Protein AF-A0A2D8RB71-F1 (afdb_monomer_lite)

pLDDT: mean 88.64, std 11.52, range [38.38, 98.44]

Sequence (205 aa):
MEVWVSPIKDVIVALAAIIGAGVAVIGLSTWRRQLQGTAQYELARRLLKEVYQFREALQSVRFPFIALKEMELSDDEGPPPANDKDRRHRELAKAYQNRYDRVYDARNALEATLLEVEVLWGAELVEKVRKLYSWDGELYAAIMDHLDTIMSDAPRGGRSLEDIRRTRETINSRGNRKEDKFLSGLQSDIQQIEMELKPHLKRAV

Structure (mmCIF, N/CA/C/O backbone):
data_AF-A0A2D8RB71-F1
#
_entry.id   AF-A0A2D8RB71-F1
#
loop_
_atom_site.group_PDB
_atom_site.id
_atom_site.type_symbol
_atom_site.label_atom_id
_atom_site.label_alt_id
_atom_site.label_comp_id
_atom_site.label_asym_id
_atom_site.label_entity_id
_atom_site.label_seq_id
_atom_site.pdbx_PDB_ins_code
_atom_site.Cartn_x
_atom_site.Cartn_y
_atom_site.Cartn_z
_atom_site.occupancy
_atom_site.B_iso_or_equiv
_atom_site.auth_seq_id
_atom_site.auth_comp_id
_atom_site.auth_asym_id
_atom_site.auth_atom_id
_atom_site.pdbx_PDB_model_num
ATOM 1 N N . MET A 1 1 ? -34.650 -9.495 71.205 1.00 51.28 1 MET A N 1
ATOM 2 C CA . MET A 1 1 ? -33.824 -8.762 70.217 1.00 51.28 1 MET A CA 1
ATOM 3 C C . MET A 1 1 ? -33.668 -9.506 68.885 1.00 51.28 1 MET A C 1
ATOM 5 O O . MET A 1 1 ? -33.345 -8.853 67.907 1.00 51.28 1 MET A O 1
ATOM 9 N N . GLU A 1 2 ? -33.967 -10.810 68.790 1.00 58.03 2 GLU A N 1
ATOM 10 C CA . GLU A 1 2 ? -33.813 -11.591 67.542 1.00 58.03 2 GLU A CA 1
ATOM 11 C C . GLU A 1 2 ? -34.836 -11.279 66.431 1.00 58.03 2 GLU A C 1
ATOM 13 O O . GLU A 1 2 ? -34.520 -11.413 65.253 1.00 58.03 2 GLU A O 1
ATOM 18 N N . VAL A 1 3 ? -36.038 -10.802 66.776 1.00 60.81 3 VAL A N 1
ATOM 19 C CA . VAL A 1 3 ? -37.163 -10.661 65.8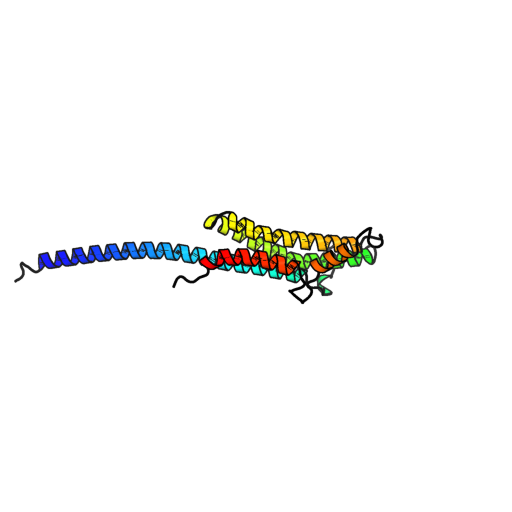23 1.00 60.81 3 VAL A CA 1
ATOM 20 C C . VAL A 1 3 ? -36.908 -9.613 64.723 1.00 60.81 3 VAL A C 1
ATOM 22 O O . VAL A 1 3 ? -37.472 -9.702 63.637 1.00 60.81 3 VAL A O 1
ATOM 25 N N . TRP A 1 4 ? -36.015 -8.648 64.961 1.00 60.38 4 TRP A N 1
ATOM 26 C CA . TRP A 1 4 ? -35.718 -7.564 64.012 1.00 60.38 4 TRP A CA 1
ATOM 27 C C . TRP A 1 4 ? -34.515 -7.837 63.099 1.00 60.38 4 TRP A C 1
ATOM 29 O O . TRP A 1 4 ? -34.311 -7.110 62.132 1.00 60.38 4 TRP A O 1
ATOM 39 N N . VAL A 1 5 ? -33.720 -8.879 63.364 1.00 69.31 5 VAL A N 1
ATOM 40 C CA . VAL A 1 5 ? -32.485 -9.156 62.606 1.00 69.31 5 VAL A CA 1
ATOM 41 C C . VAL A 1 5 ? -32.789 -9.787 61.240 1.00 69.31 5 VAL A C 1
ATOM 43 O O . VAL A 1 5 ? -32.097 -9.507 60.262 1.00 69.31 5 VAL A O 1
ATOM 46 N N . SER A 1 6 ? -33.850 -10.597 61.147 1.00 76.25 6 SER A N 1
ATOM 47 C CA . SER A 1 6 ? -34.204 -11.321 59.915 1.00 76.25 6 SER A CA 1
ATOM 48 C C . SER A 1 6 ? -34.646 -10.403 58.763 1.00 76.25 6 SER A C 1
ATOM 50 O O . SER A 1 6 ? -34.050 -10.502 57.693 1.00 76.25 6 SER A O 1
ATOM 52 N N . PRO A 1 7 ? -35.596 -9.458 58.941 1.00 82.00 7 PRO A N 1
ATOM 53 C CA . PRO A 1 7 ? -36.064 -8.616 57.834 1.00 82.00 7 PRO A CA 1
ATOM 54 C C . PRO A 1 7 ? -34.971 -7.687 57.293 1.00 82.00 7 PRO A C 1
ATOM 56 O O . PRO A 1 7 ? -34.893 -7.428 56.095 1.00 82.00 7 PRO A O 1
ATOM 59 N N . ILE A 1 8 ? -34.092 -7.202 58.176 1.00 86.62 8 ILE A N 1
ATOM 60 C CA . ILE A 1 8 ? -32.970 -6.331 57.805 1.00 86.62 8 ILE A CA 1
ATOM 61 C C . ILE A 1 8 ? -31.971 -7.092 56.926 1.00 86.62 8 ILE A C 1
ATOM 63 O O . ILE A 1 8 ? -31.493 -6.551 55.928 1.00 86.62 8 ILE A O 1
ATOM 67 N N . LYS A 1 9 ? -31.681 -8.356 57.257 1.00 86.81 9 LYS A N 1
ATOM 68 C CA . LYS A 1 9 ? -30.806 -9.212 56.449 1.00 86.81 9 LYS A CA 1
ATOM 69 C C . LYS A 1 9 ? -31.363 -9.402 55.037 1.00 86.81 9 LYS A C 1
ATOM 71 O O . LYS A 1 9 ? -30.606 -9.272 54.079 1.00 86.81 9 LYS A O 1
ATOM 76 N N . ASP A 1 10 ? -32.663 -9.642 54.903 1.00 88.94 10 ASP A N 1
ATOM 77 C CA . ASP A 1 10 ? -33.298 -9.859 53.599 1.00 88.94 10 ASP A CA 1
ATOM 78 C C . ASP A 1 10 ? -33.275 -8.593 52.730 1.00 88.94 10 ASP A C 1
ATOM 80 O O . ASP A 1 10 ? -32.981 -8.668 51.537 1.00 88.94 10 ASP A O 1
ATOM 84 N N . VAL A 1 11 ? -33.475 -7.413 53.331 1.00 92.06 11 VAL A N 1
ATOM 85 C CA . VAL A 1 11 ? -33.330 -6.122 52.635 1.00 92.06 11 VAL A CA 1
ATOM 86 C C . VAL A 1 11 ? -31.892 -5.907 52.156 1.00 92.06 11 VAL A C 1
ATOM 88 O O . VAL A 1 11 ? -31.682 -5.497 51.014 1.00 92.06 11 VAL A O 1
ATOM 91 N N . ILE A 1 12 ? -30.891 -6.213 52.988 1.00 93.12 12 ILE A N 1
ATOM 92 C CA . ILE A 1 12 ? -29.475 -6.096 52.606 1.00 93.12 12 ILE A CA 1
ATOM 93 C C . ILE A 1 12 ? -29.136 -7.063 51.465 1.00 93.12 12 ILE A C 1
ATOM 95 O O . ILE A 1 12 ? -28.466 -6.666 50.513 1.00 93.12 12 ILE A O 1
ATOM 99 N N . VAL A 1 13 ? -29.615 -8.309 51.522 1.00 94.56 13 VAL A N 1
ATOM 100 C CA . VAL A 1 13 ? -29.406 -9.302 50.456 1.00 94.56 13 VAL A CA 1
ATOM 101 C C . VAL A 1 13 ? -30.078 -8.857 49.155 1.00 94.56 13 VAL A C 1
ATOM 103 O O . VAL A 1 13 ? -29.457 -8.940 48.095 1.00 94.56 13 VAL A O 1
ATOM 106 N N . ALA A 1 14 ? -31.302 -8.328 49.220 1.00 93.50 14 ALA A N 1
ATOM 107 C CA . ALA A 1 14 ? -32.000 -7.795 48.053 1.00 93.50 14 ALA A CA 1
ATOM 108 C C . ALA A 1 14 ? -31.250 -6.603 47.431 1.00 93.50 14 ALA A C 1
ATOM 110 O O . ALA A 1 14 ? -31.053 -6.564 46.217 1.00 93.50 14 ALA A O 1
ATOM 111 N N . LEU A 1 15 ? -30.759 -5.667 48.251 1.00 94.81 15 LEU A N 1
ATOM 112 C CA . LEU A 1 15 ? -29.937 -4.545 47.787 1.00 94.81 15 LEU A CA 1
ATOM 113 C C . LEU A 1 15 ? -28.622 -5.021 47.160 1.00 94.81 15 LEU A C 1
ATOM 115 O O . LEU A 1 15 ? -28.250 -4.545 46.088 1.00 94.81 15 LEU A O 1
ATOM 119 N N . ALA A 1 16 ? -27.944 -5.989 47.779 1.00 94.94 16 ALA A N 1
ATOM 120 C CA . ALA A 1 16 ? -26.723 -6.576 47.236 1.00 94.94 16 ALA A CA 1
ATOM 121 C C . ALA A 1 16 ? -26.971 -7.253 45.877 1.00 94.94 16 ALA A C 1
ATOM 123 O O . ALA A 1 16 ? -26.170 -7.086 44.958 1.00 94.94 16 ALA A O 1
ATOM 124 N N . ALA A 1 17 ? -28.097 -7.955 45.716 1.00 94.81 17 ALA A N 1
ATOM 125 C CA . ALA A 1 17 ? -28.485 -8.568 44.449 1.00 94.81 17 ALA A CA 1
ATOM 126 C C . ALA A 1 17 ? -28.761 -7.521 43.355 1.00 94.81 17 ALA A C 1
ATOM 128 O O . ALA A 1 17 ? -28.299 -7.683 42.226 1.00 94.81 17 ALA A O 1
ATOM 129 N N . ILE A 1 18 ? -29.447 -6.420 43.689 1.00 96.12 18 ILE A N 1
ATOM 130 C CA . ILE A 1 18 ? -29.712 -5.313 42.753 1.00 96.12 18 ILE A CA 1
ATOM 131 C C . ILE A 1 18 ? -28.404 -4.645 42.316 1.00 96.12 18 ILE A C 1
ATOM 133 O O . ILE A 1 18 ? -28.191 -4.429 41.121 1.00 96.12 18 ILE A O 1
ATOM 137 N N . ILE A 1 19 ? -27.504 -4.354 43.261 1.00 95.25 19 ILE A N 1
ATOM 138 C CA . ILE A 1 19 ? -26.187 -3.773 42.963 1.00 95.25 19 ILE A CA 1
ATOM 139 C C . ILE A 1 19 ? -25.376 -4.731 42.084 1.00 95.25 19 ILE A C 1
ATOM 141 O O . ILE A 1 19 ? -24.823 -4.308 41.070 1.00 95.25 19 ILE A O 1
ATOM 145 N N . GLY A 1 20 ? -25.348 -6.021 42.427 1.00 95.31 20 GLY A N 1
ATOM 146 C CA . GLY A 1 20 ? -24.660 -7.048 41.646 1.00 95.31 20 GLY A CA 1
ATOM 147 C C . GLY A 1 20 ? -25.179 -7.139 40.209 1.00 95.31 20 GLY A C 1
ATOM 148 O O . GLY A 1 20 ? -24.384 -7.148 39.270 1.00 95.31 20 GLY A O 1
ATOM 149 N N . ALA A 1 21 ? -26.501 -7.121 40.021 1.00 94.88 21 ALA A N 1
ATOM 150 C CA . ALA A 1 21 ? -27.120 -7.102 38.698 1.00 94.88 21 ALA A CA 1
ATOM 151 C C . ALA A 1 21 ? -26.755 -5.830 37.910 1.00 94.88 21 ALA A C 1
ATOM 153 O O . ALA A 1 21 ? -26.402 -5.916 36.733 1.00 94.88 21 ALA A O 1
ATOM 154 N N . GLY A 1 22 ? -26.769 -4.661 38.560 1.00 94.31 22 GLY A N 1
ATOM 155 C CA . GLY A 1 22 ? -26.363 -3.395 37.946 1.00 94.31 22 GLY A CA 1
ATOM 156 C C . GLY A 1 22 ? -24.907 -3.412 37.470 1.00 94.31 22 GLY A C 1
ATOM 157 O O . GLY A 1 22 ? -24.627 -3.086 36.314 1.00 94.31 22 GLY A O 1
ATOM 158 N N . VAL A 1 23 ? -23.984 -3.867 38.324 1.00 95.06 23 VAL A N 1
ATOM 159 C CA . VAL A 1 23 ? -22.560 -4.016 37.979 1.00 95.06 23 VAL A CA 1
ATOM 160 C C . VAL A 1 23 ? -22.370 -5.011 36.835 1.00 95.06 23 VAL A C 1
ATOM 162 O O . VAL A 1 23 ? -21.583 -4.741 35.931 1.00 95.06 23 VAL A O 1
ATOM 165 N N . ALA A 1 24 ? -23.111 -6.122 36.816 1.00 94.19 24 ALA A N 1
ATOM 166 C CA . ALA A 1 24 ? -23.028 -7.109 35.740 1.00 94.19 24 ALA A CA 1
ATOM 167 C C . ALA A 1 24 ? -23.460 -6.535 34.378 1.00 94.19 24 ALA A C 1
ATOM 169 O O . ALA A 1 24 ? -22.778 -6.749 33.375 1.00 94.19 24 ALA A O 1
ATOM 170 N N . VAL A 1 25 ? -24.550 -5.759 34.331 1.00 93.56 25 VAL A N 1
ATOM 171 C CA . VAL A 1 25 ? -25.022 -5.112 33.092 1.00 93.56 25 VAL A CA 1
ATOM 172 C C . VAL A 1 25 ? -24.016 -4.069 32.597 1.00 93.56 25 VAL A C 1
ATOM 174 O O . VAL A 1 25 ? -23.663 -4.056 31.413 1.00 93.56 25 VAL A O 1
ATOM 177 N N . ILE A 1 26 ? -23.506 -3.226 33.500 1.00 93.75 26 ILE A N 1
ATOM 178 C CA . ILE A 1 26 ? -22.477 -2.230 33.168 1.00 93.75 26 ILE A CA 1
ATOM 179 C C . ILE A 1 26 ? -21.206 -2.932 32.680 1.00 93.75 26 ILE A C 1
ATOM 181 O O . ILE A 1 26 ? -20.657 -2.555 31.643 1.00 93.75 26 ILE A O 1
ATOM 185 N N . GLY A 1 27 ? -20.781 -3.997 33.359 1.00 92.44 27 GLY A N 1
ATOM 186 C CA . GLY A 1 27 ? -19.639 -4.816 32.965 1.00 92.44 27 GLY A CA 1
ATOM 187 C C . GLY A 1 27 ? -19.797 -5.398 31.560 1.00 92.44 27 GLY A C 1
ATOM 188 O O . GLY A 1 27 ? -18.901 -5.243 30.733 1.00 92.44 27 GLY A O 1
ATOM 189 N N . LEU A 1 28 ? -20.959 -5.979 31.240 1.00 93.44 28 LEU A N 1
ATOM 190 C CA . LEU A 1 28 ? -21.234 -6.550 29.917 1.00 93.44 28 LEU A CA 1
ATOM 191 C C . LEU A 1 28 ? -21.220 -5.487 28.808 1.00 93.44 28 LEU A C 1
ATOM 193 O O . LEU A 1 28 ? -20.657 -5.715 27.735 1.00 93.44 28 LEU A O 1
ATOM 197 N N . SER A 1 29 ? -21.821 -4.321 29.059 1.00 90.44 29 SER A N 1
ATOM 198 C CA . SER A 1 29 ? -21.809 -3.207 28.102 1.00 90.44 29 SER A CA 1
ATOM 199 C C . SER A 1 29 ? -20.393 -2.676 27.856 1.00 90.44 29 SER A C 1
ATOM 201 O O . SER A 1 29 ? -20.001 -2.455 26.708 1.00 90.44 29 SER A O 1
ATOM 203 N N . THR A 1 30 ? -19.599 -2.553 28.923 1.00 90.81 30 THR A N 1
ATOM 204 C CA . THR A 1 30 ? -18.205 -2.102 28.865 1.00 90.81 30 THR A CA 1
ATOM 205 C C . THR A 1 30 ? -17.362 -3.102 28.089 1.00 90.81 30 THR A C 1
ATOM 207 O O . THR A 1 30 ? -16.610 -2.710 27.201 1.00 90.81 30 THR A O 1
ATOM 210 N N . TRP A 1 31 ? -17.555 -4.398 28.344 1.00 90.25 31 TRP A N 1
ATOM 211 C CA . TRP A 1 31 ? -16.854 -5.465 27.641 1.00 90.25 31 TRP A CA 1
ATOM 212 C C . TRP A 1 31 ? -17.168 -5.484 26.142 1.00 90.25 31 TRP A C 1
ATOM 214 O O . TRP A 1 31 ? -16.249 -5.534 25.327 1.00 90.25 31 TRP A O 1
ATOM 224 N N . ARG A 1 32 ? -18.442 -5.353 25.748 1.00 90.81 32 ARG A N 1
ATOM 225 C CA . ARG A 1 32 ? -18.820 -5.250 24.325 1.00 90.81 32 ARG A CA 1
ATOM 226 C C . ARG A 1 32 ? -18.168 -4.048 23.645 1.00 90.81 32 ARG A C 1
ATOM 228 O O . ARG A 1 32 ? -17.618 -4.186 22.554 1.00 90.81 32 ARG A O 1
ATOM 235 N N . ARG A 1 33 ? -18.192 -2.882 24.298 1.00 89.38 33 ARG A N 1
ATOM 236 C CA . ARG A 1 33 ? -17.559 -1.664 23.778 1.00 89.38 33 ARG A CA 1
ATOM 237 C C . ARG A 1 33 ? -16.042 -1.823 23.658 1.00 89.38 33 ARG A C 1
ATOM 239 O O . ARG A 1 33 ? -15.466 -1.374 22.672 1.00 89.38 33 ARG A O 1
ATOM 246 N N . GLN A 1 34 ? -15.410 -2.483 24.626 1.00 90.31 34 GLN A N 1
ATOM 247 C CA . GLN A 1 34 ? -13.981 -2.777 24.599 1.00 90.31 34 GLN A CA 1
ATOM 248 C C . GLN A 1 34 ? -13.625 -3.708 23.437 1.00 90.31 34 GLN A C 1
ATOM 250 O O . GLN A 1 34 ? -12.714 -3.389 22.682 1.00 90.31 34 GLN A O 1
ATOM 255 N N . LEU A 1 35 ? -14.369 -4.803 23.241 1.00 90.31 35 LEU A N 1
ATOM 256 C CA . LEU A 1 35 ? -14.150 -5.729 22.124 1.00 90.31 35 LEU A CA 1
ATOM 257 C C . LEU A 1 35 ? -14.238 -5.019 20.769 1.00 90.31 35 LEU A C 1
ATOM 259 O O . LEU A 1 35 ? -13.355 -5.179 19.929 1.00 90.31 35 LEU A O 1
ATOM 263 N N . GLN A 1 36 ? -15.268 -4.191 20.577 1.00 90.38 36 GLN A N 1
ATOM 264 C CA . GLN A 1 36 ? -15.430 -3.421 19.346 1.00 90.38 36 GLN A CA 1
ATOM 265 C C . GLN A 1 36 ? -14.291 -2.409 19.152 1.00 90.38 36 GLN A C 1
ATOM 267 O O . GLN A 1 36 ? -13.740 -2.309 18.057 1.00 90.38 36 GLN A O 1
ATOM 272 N N . GLY A 1 37 ? -13.910 -1.686 20.208 1.00 90.44 37 GLY A N 1
ATOM 273 C CA . GLY A 1 37 ? -12.810 -0.723 20.158 1.00 90.44 37 GLY A CA 1
ATOM 274 C C . GLY A 1 37 ? -11.468 -1.379 19.830 1.00 90.44 37 GLY A C 1
ATOM 275 O O . GLY A 1 37 ? -10.722 -0.862 19.004 1.00 90.44 37 GLY A O 1
ATOM 276 N N . THR A 1 38 ? -11.179 -2.542 20.419 1.00 91.56 38 THR A N 1
ATOM 277 C CA . THR A 1 38 ? -9.961 -3.308 20.125 1.00 91.56 38 THR A CA 1
ATOM 278 C C . THR A 1 38 ? -9.941 -3.795 18.678 1.00 91.56 38 THR A C 1
ATOM 280 O O . THR A 1 38 ? -8.929 -3.616 18.006 1.00 91.56 38 THR A O 1
ATOM 283 N N . ALA A 1 39 ? -11.050 -4.344 18.172 1.00 92.75 39 ALA A N 1
ATOM 284 C CA . ALA A 1 39 ? -11.136 -4.796 16.783 1.00 92.75 39 ALA A CA 1
ATOM 285 C C . ALA A 1 39 ? -10.901 -3.644 15.790 1.00 92.75 39 ALA A C 1
ATOM 287 O O . ALA A 1 39 ? -10.110 -3.779 14.857 1.00 92.75 39 ALA A O 1
ATOM 288 N N . GLN A 1 40 ? -11.525 -2.486 16.028 1.00 94.31 40 GLN A N 1
ATOM 289 C CA . GLN A 1 40 ? -11.341 -1.299 15.189 1.00 94.31 40 GLN A CA 1
ATOM 290 C C . GLN A 1 40 ? -9.912 -0.749 15.253 1.00 94.31 40 GLN A C 1
ATOM 292 O O . GLN A 1 40 ? -9.350 -0.392 14.220 1.00 94.31 40 GLN A O 1
ATOM 297 N N . TYR A 1 41 ? -9.313 -0.693 16.445 1.00 94.75 41 TYR A N 1
ATOM 298 C CA . TYR A 1 41 ? -7.939 -0.225 16.621 1.00 94.75 41 TYR A CA 1
ATOM 299 C C . TYR A 1 41 ? -6.934 -1.114 15.878 1.00 94.75 41 TYR A C 1
ATOM 301 O O . TYR A 1 41 ? -6.094 -0.607 15.132 1.00 94.75 41 TYR A O 1
ATOM 309 N N . GLU A 1 42 ? -7.027 -2.437 16.051 1.00 95.56 42 GLU A N 1
ATOM 310 C CA . GLU A 1 42 ? -6.115 -3.382 15.399 1.00 95.56 42 GLU A CA 1
ATOM 311 C C . GLU A 1 42 ? -6.273 -3.361 13.878 1.00 95.56 42 GLU A C 1
ATOM 313 O O . GLU A 1 42 ? -5.269 -3.359 13.159 1.00 95.56 42 GLU A O 1
ATOM 318 N N . LEU A 1 43 ? -7.509 -3.274 13.371 1.00 96.75 43 LEU A N 1
ATOM 319 C CA . LEU A 1 43 ? -7.743 -3.136 11.937 1.00 96.75 43 LEU A CA 1
ATOM 320 C C . LEU A 1 43 ? -7.160 -1.823 11.397 1.00 96.75 43 LEU A C 1
ATOM 322 O O . LEU A 1 43 ? -6.465 -1.842 10.385 1.00 96.75 43 LEU A O 1
ATOM 326 N N . ALA A 1 44 ? -7.356 -0.701 12.096 1.00 97.06 44 ALA A N 1
ATOM 327 C CA . ALA A 1 44 ? -6.864 0.605 11.649 1.00 97.06 44 ALA A CA 1
ATOM 328 C C . ALA A 1 44 ? -5.335 0.640 11.620 1.00 97.06 44 ALA A C 1
ATOM 330 O O . ALA A 1 44 ? -4.725 1.139 10.674 1.00 97.06 44 ALA A O 1
ATOM 331 N N . ARG A 1 45 ? -4.705 0.071 12.652 1.00 97.25 45 ARG A N 1
ATOM 332 C CA . ARG A 1 45 ? -3.250 -0.023 12.764 1.00 97.25 45 ARG A CA 1
ATOM 333 C C . ARG A 1 45 ? -2.661 -0.906 11.667 1.00 97.25 45 ARG A C 1
ATOM 335 O O . ARG A 1 45 ? -1.645 -0.535 11.079 1.00 97.25 45 ARG A O 1
ATOM 342 N N . ARG A 1 46 ? -3.275 -2.063 11.408 1.00 97.75 46 ARG A N 1
ATOM 343 C CA . ARG A 1 46 ? -2.856 -2.997 10.357 1.00 97.75 46 ARG A CA 1
ATOM 344 C C . ARG A 1 46 ? -3.002 -2.377 8.972 1.00 97.75 46 ARG A C 1
ATOM 346 O O . ARG A 1 46 ? -2.010 -2.323 8.253 1.00 97.75 46 ARG A O 1
ATOM 353 N N . LEU A 1 47 ? -4.169 -1.810 8.662 1.00 98.25 47 LEU A N 1
ATOM 354 C CA . LEU A 1 47 ? -4.413 -1.136 7.389 1.00 98.25 47 LEU A CA 1
ATOM 355 C C . LEU A 1 47 ? -3.393 -0.020 7.145 1.00 98.25 47 LEU A C 1
ATOM 357 O O . LEU A 1 47 ? -2.772 0.033 6.088 1.00 98.25 47 LEU A O 1
ATOM 361 N N . LEU A 1 48 ? -3.162 0.849 8.135 1.00 97.62 48 LEU A N 1
ATOM 362 C CA . LEU A 1 48 ? -2.219 1.955 7.973 1.00 97.62 48 LEU A CA 1
ATOM 363 C C . LEU A 1 48 ? -0.779 1.465 7.758 1.00 97.62 48 LEU A C 1
ATOM 365 O O . LEU A 1 48 ? -0.043 2.022 6.942 1.00 97.62 48 LEU A O 1
ATOM 369 N N . LYS A 1 49 ? -0.375 0.403 8.464 1.00 98.00 49 LYS A N 1
ATOM 370 C CA . LYS A 1 49 ? 0.928 -0.237 8.260 1.00 98.00 49 LYS A CA 1
ATOM 371 C C . LYS A 1 49 ? 1.065 -0.760 6.828 1.00 98.00 49 LYS A C 1
ATOM 373 O O . LYS A 1 49 ? 2.101 -0.525 6.212 1.00 98.00 49 LYS A O 1
ATOM 378 N N . GLU A 1 50 ? 0.052 -1.439 6.305 1.00 98.44 50 GLU A N 1
ATOM 379 C CA . GLU A 1 50 ? 0.068 -2.007 4.951 1.00 98.44 50 GLU A CA 1
ATOM 380 C C . GLU A 1 50 ? 0.050 -0.924 3.868 1.00 98.44 50 GLU A C 1
ATOM 382 O O . GLU A 1 50 ? 0.804 -1.016 2.903 1.00 98.44 50 GLU A O 1
ATOM 387 N N . VAL A 1 51 ? -0.693 0.170 4.071 1.00 98.44 51 VAL A N 1
ATOM 388 C CA . VAL A 1 51 ? -0.633 1.363 3.208 1.00 98.44 51 VAL A CA 1
ATOM 389 C C . VAL A 1 51 ? 0.790 1.928 3.145 1.00 98.44 51 VAL A C 1
ATOM 391 O O . VAL A 1 51 ? 1.290 2.262 2.068 1.00 98.44 51 VAL A O 1
ATOM 394 N N . TYR A 1 52 ? 1.484 2.012 4.283 1.00 97.94 52 TYR A N 1
ATOM 395 C CA . TYR A 1 52 ? 2.882 2.441 4.292 1.00 97.94 52 TYR A CA 1
ATOM 396 C C . TYR A 1 52 ? 3.809 1.425 3.630 1.00 97.94 52 TYR A C 1
ATOM 398 O O . TYR A 1 52 ? 4.696 1.832 2.889 1.00 97.94 52 TYR A O 1
ATOM 406 N N . GLN A 1 53 ? 3.606 0.126 3.839 1.00 98.19 53 GLN A N 1
ATOM 407 C CA . GLN A 1 53 ? 4.394 -0.907 3.162 1.00 98.19 53 GLN A CA 1
ATOM 408 C C . GLN A 1 53 ? 4.223 -0.842 1.643 1.00 98.19 53 GLN A C 1
ATOM 410 O O . GLN A 1 53 ? 5.215 -0.926 0.925 1.00 98.19 53 GLN A O 1
ATOM 415 N N . PHE A 1 54 ? 3.004 -0.605 1.158 1.00 98.31 54 PHE A N 1
ATOM 416 C CA . PHE A 1 54 ? 2.729 -0.390 -0.259 1.00 98.31 54 PHE A CA 1
ATOM 417 C C . PHE A 1 54 ? 3.469 0.841 -0.805 1.00 98.31 54 PHE A C 1
ATOM 419 O O . PHE A 1 54 ? 4.135 0.755 -1.837 1.00 98.31 54 PHE A O 1
ATOM 426 N N . ARG A 1 55 ? 3.459 1.967 -0.073 1.00 96.62 55 ARG A N 1
ATOM 427 C CA . ARG A 1 55 ? 4.259 3.158 -0.421 1.00 96.62 55 ARG A CA 1
ATOM 428 C C . ARG A 1 55 ? 5.750 2.838 -0.527 1.00 96.62 55 ARG A C 1
ATOM 430 O O . ARG A 1 55 ? 6.385 3.228 -1.505 1.00 96.62 55 ARG A O 1
ATOM 437 N N . GLU A 1 56 ? 6.316 2.175 0.480 1.00 95.94 56 GLU A N 1
ATOM 438 C CA . GLU A 1 56 ? 7.742 1.825 0.496 1.00 95.94 56 GLU A CA 1
ATOM 439 C C . GLU A 1 56 ? 8.093 0.847 -0.635 1.00 95.94 56 GLU A C 1
ATOM 441 O O . GLU A 1 56 ? 9.140 0.988 -1.265 1.00 95.94 56 GLU A O 1
ATOM 446 N N . ALA A 1 57 ? 7.206 -0.102 -0.950 1.00 96.62 57 ALA A N 1
ATOM 447 C CA . ALA A 1 57 ? 7.389 -1.023 -2.066 1.00 96.62 57 ALA A CA 1
ATOM 448 C C . ALA A 1 57 ? 7.470 -0.265 -3.401 1.00 96.62 57 ALA A C 1
ATOM 450 O O . ALA A 1 57 ? 8.445 -0.442 -4.135 1.00 96.62 57 ALA A O 1
ATOM 451 N N . LEU A 1 58 ? 6.536 0.657 -3.670 1.00 96.19 58 LEU A N 1
ATOM 452 C CA . LEU A 1 58 ? 6.580 1.514 -4.863 1.00 96.19 58 LEU A CA 1
ATOM 453 C C . LEU A 1 58 ? 7.860 2.358 -4.917 1.00 96.19 58 LEU A C 1
ATOM 455 O O . LEU A 1 58 ? 8.497 2.470 -5.963 1.00 96.19 58 LEU A O 1
ATOM 459 N N . GLN A 1 59 ? 8.284 2.934 -3.791 1.00 93.50 59 GLN A N 1
ATOM 460 C CA . GLN A 1 59 ? 9.540 3.686 -3.733 1.00 93.50 59 GLN A CA 1
ATOM 461 C C . GLN A 1 59 ? 10.767 2.813 -4.009 1.00 93.50 59 GLN A C 1
ATOM 463 O O . GLN A 1 59 ? 11.712 3.287 -4.639 1.00 93.50 59 GLN A O 1
ATOM 468 N N . SER A 1 60 ? 10.756 1.555 -3.566 1.00 92.94 60 SER A N 1
ATOM 469 C CA . SER A 1 60 ? 11.867 0.628 -3.788 1.00 92.94 60 SER A CA 1
ATOM 470 C C . SER A 1 60 ? 12.057 0.296 -5.269 1.00 92.94 60 SER A C 1
ATOM 472 O O . SER A 1 60 ? 13.193 0.246 -5.739 1.00 92.94 60 SER A O 1
ATOM 474 N N . VAL A 1 61 ? 10.961 0.178 -6.029 1.00 95.12 61 VAL A N 1
ATOM 475 C CA . VAL A 1 61 ? 11.009 0.034 -7.492 1.00 95.12 61 VAL A CA 1
ATOM 476 C C . VAL A 1 61 ? 11.675 1.254 -8.125 1.00 95.12 61 VAL A C 1
ATOM 478 O O . VAL A 1 61 ? 12.507 1.116 -9.023 1.00 95.12 61 VAL A O 1
ATOM 481 N N . ARG A 1 62 ? 11.362 2.444 -7.597 1.00 93.75 62 ARG A N 1
ATOM 482 C CA . ARG A 1 62 ? 11.820 3.738 -8.112 1.00 93.75 62 ARG A CA 1
ATOM 483 C C . ARG A 1 62 ? 13.263 4.106 -7.757 1.00 93.75 62 ARG A C 1
ATOM 485 O O . ARG A 1 62 ? 13.697 5.240 -7.988 1.00 93.75 62 ARG A O 1
ATOM 492 N N . PHE A 1 63 ? 14.013 3.195 -7.143 1.00 90.88 63 PHE A N 1
ATOM 493 C CA . PHE A 1 63 ? 15.400 3.447 -6.782 1.00 90.88 63 PHE A CA 1
ATOM 494 C C . PHE A 1 63 ? 16.288 3.453 -8.043 1.00 90.88 63 PHE A C 1
ATOM 496 O O . PHE A 1 63 ? 16.338 2.449 -8.751 1.00 90.88 63 PHE A O 1
ATOM 503 N N . PRO A 1 64 ? 17.021 4.541 -8.348 1.00 88.00 64 PRO A N 1
ATOM 504 C CA . PRO A 1 64 ? 17.687 4.701 -9.647 1.00 88.00 64 PRO A CA 1
ATOM 505 C C . PRO A 1 64 ? 18.864 3.746 -9.880 1.00 88.00 64 PRO A C 1
ATOM 507 O O . PRO A 1 64 ? 19.291 3.556 -11.016 1.00 88.00 64 PRO A O 1
ATOM 510 N N . PHE A 1 65 ? 19.428 3.171 -8.818 1.00 89.44 65 PHE A N 1
ATOM 511 C CA . PHE A 1 65 ? 20.541 2.237 -8.928 1.00 89.44 65 PHE A CA 1
ATOM 512 C C . PHE A 1 65 ? 20.017 0.802 -8.971 1.00 89.44 65 PHE A C 1
ATOM 514 O O . PHE A 1 65 ? 19.323 0.378 -8.049 1.00 89.44 65 PHE A O 1
ATOM 521 N N . ILE A 1 66 ? 20.360 0.066 -10.029 1.00 89.81 66 ILE A N 1
ATOM 522 C CA . ILE A 1 66 ? 20.040 -1.356 -10.209 1.00 89.81 66 ILE A CA 1
ATOM 523 C C . ILE A 1 66 ? 21.311 -2.166 -9.977 1.00 89.81 66 ILE A C 1
ATOM 525 O O . ILE A 1 66 ? 22.311 -1.963 -10.668 1.00 89.81 66 ILE A O 1
ATOM 529 N N . ALA A 1 67 ? 21.292 -3.057 -8.985 1.00 90.00 67 ALA A N 1
ATOM 530 C CA . ALA A 1 67 ? 22.426 -3.924 -8.708 1.00 90.00 67 ALA A CA 1
ATOM 531 C C . ALA A 1 67 ? 22.548 -5.019 -9.778 1.00 90.00 67 ALA A C 1
ATOM 533 O O . ALA A 1 67 ? 21.547 -5.511 -10.289 1.00 90.00 67 ALA A O 1
ATOM 534 N N . LEU A 1 68 ? 23.779 -5.454 -10.070 1.00 88.25 68 LEU A N 1
ATOM 535 C CA . LEU A 1 68 ? 24.042 -6.484 -11.085 1.00 88.25 68 LEU A CA 1
ATOM 536 C C . LEU A 1 68 ? 23.259 -7.779 -10.826 1.00 88.25 68 LEU A C 1
ATOM 538 O O . LEU A 1 68 ? 22.682 -8.337 -11.749 1.00 88.25 68 LEU A O 1
ATOM 542 N N . LYS A 1 69 ? 23.152 -8.181 -9.556 1.00 89.44 69 LYS A N 1
ATOM 543 C CA . LYS A 1 69 ? 22.388 -9.360 -9.130 1.00 89.44 69 LYS A CA 1
ATOM 544 C C . LYS A 1 69 ? 20.898 -9.286 -9.485 1.00 89.44 69 LYS A C 1
ATOM 546 O O . LYS A 1 69 ? 20.254 -10.309 -9.663 1.00 89.44 69 LYS A O 1
ATOM 551 N N . GLU A 1 70 ? 20.329 -8.086 -9.572 1.00 88.44 70 GLU A N 1
ATOM 552 C CA . GLU A 1 70 ? 18.920 -7.915 -9.950 1.00 88.44 70 GLU A CA 1
ATOM 553 C C . GLU A 1 70 ? 18.692 -8.169 -11.447 1.00 88.44 70 GLU A C 1
ATOM 555 O O . GLU A 1 70 ? 17.560 -8.428 -11.840 1.00 88.44 70 GLU A O 1
ATOM 560 N N . MET A 1 71 ? 19.756 -8.102 -12.253 1.00 89.25 71 MET A N 1
ATOM 561 C CA . MET A 1 71 ? 19.753 -8.273 -13.708 1.00 89.25 71 MET A CA 1
ATOM 562 C C . MET A 1 71 ? 20.216 -9.668 -14.151 1.00 89.25 71 MET A C 1
ATOM 564 O O . MET A 1 71 ? 20.251 -9.935 -15.349 1.00 89.25 71 MET A O 1
ATOM 568 N N . GLU A 1 72 ? 20.602 -10.545 -13.218 1.00 87.62 72 GLU A N 1
ATOM 569 C CA . GLU A 1 72 ? 21.066 -11.897 -13.537 1.00 87.62 72 GLU A CA 1
ATOM 570 C C . GLU A 1 72 ? 19.946 -12.698 -14.212 1.00 87.62 72 GLU A C 1
ATOM 572 O O . GLU A 1 72 ? 18.905 -12.969 -13.609 1.00 87.62 72 GLU A O 1
ATOM 577 N N . LEU A 1 73 ? 20.186 -13.066 -15.472 1.00 84.25 73 LEU A N 1
ATOM 578 C CA . LEU A 1 73 ? 19.342 -13.984 -16.225 1.00 84.25 73 LEU A CA 1
ATOM 579 C C . LEU A 1 73 ? 19.742 -15.413 -15.860 1.00 84.25 73 LEU A C 1
ATOM 581 O O . LEU A 1 73 ? 20.925 -15.755 -15.917 1.00 84.25 73 LEU A O 1
ATOM 585 N N . SER A 1 74 ? 18.775 -16.243 -15.484 1.00 81.38 74 SER A N 1
ATOM 586 C CA . SER A 1 74 ? 19.021 -17.676 -15.287 1.00 81.38 74 SER A CA 1
ATOM 587 C C . SER A 1 74 ? 18.920 -18.430 -16.611 1.00 81.38 74 SER A C 1
ATOM 589 O O . SER A 1 74 ? 18.137 -18.048 -17.480 1.00 81.38 74 SER A O 1
ATOM 591 N N . ASP A 1 75 ? 19.650 -19.541 -16.741 1.00 74.62 75 ASP A N 1
ATOM 592 C CA . ASP A 1 75 ? 19.629 -20.399 -17.941 1.00 74.62 75 ASP A CA 1
ATOM 593 C C . ASP 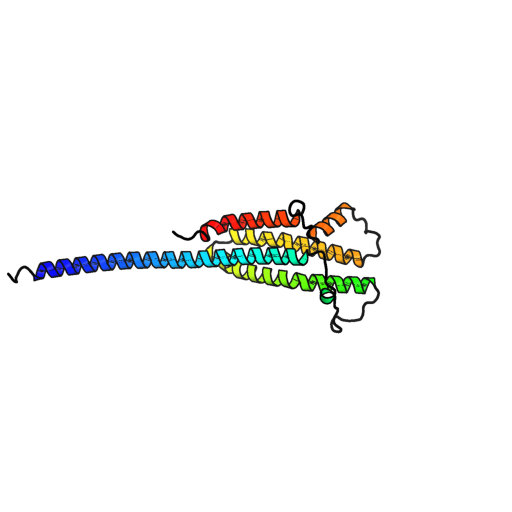A 1 75 ? 18.217 -20.929 -18.280 1.00 74.62 75 ASP A C 1
ATOM 595 O O . ASP A 1 75 ? 17.927 -21.278 -19.424 1.00 74.62 75 ASP A O 1
ATOM 599 N N . ASP A 1 76 ? 17.313 -20.922 -17.297 1.00 79.06 76 ASP A N 1
ATOM 600 C CA . ASP A 1 76 ? 15.920 -21.352 -17.422 1.00 79.06 76 ASP A CA 1
ATOM 601 C C . ASP A 1 76 ? 14.998 -20.290 -18.067 1.00 79.06 76 ASP A C 1
ATOM 603 O O . ASP A 1 76 ? 13.844 -20.581 -18.385 1.00 79.06 76 ASP A O 1
ATOM 607 N N . GLU A 1 77 ? 15.472 -19.055 -18.287 1.00 74.06 77 GLU A N 1
ATOM 608 C CA . GLU A 1 77 ? 14.667 -17.926 -18.803 1.00 74.06 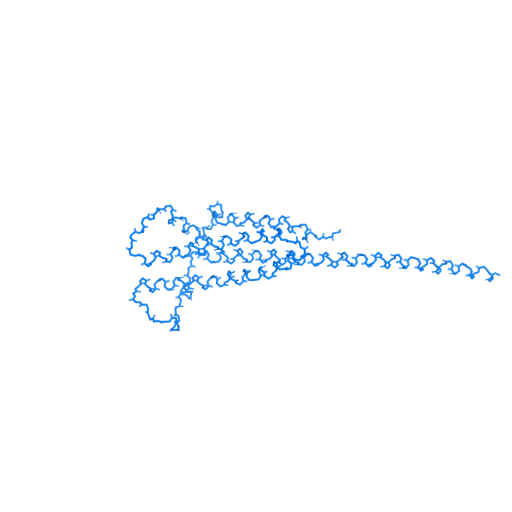77 GLU A CA 1
ATOM 609 C C . GLU A 1 77 ? 14.575 -17.866 -20.336 1.00 74.06 77 GLU A C 1
ATOM 611 O O . GLU A 1 77 ? 14.141 -16.869 -20.922 1.00 74.06 77 GLU A O 1
ATOM 616 N N . GLY A 1 78 ? 14.930 -18.967 -20.998 1.00 79.38 78 GLY A N 1
ATOM 617 C CA . GLY A 1 78 ? 14.733 -19.173 -22.426 1.00 79.38 78 GLY A CA 1
ATOM 618 C C . GLY A 1 78 ? 16.016 -19.037 -23.251 1.00 79.38 78 GLY A C 1
ATOM 619 O O . GLY A 1 78 ? 17.121 -19.179 -22.733 1.00 79.38 78 GLY A O 1
ATOM 620 N N . PRO A 1 79 ? 15.896 -18.827 -24.575 1.00 83.19 79 PRO A N 1
ATOM 621 C CA . PRO A 1 79 ? 17.054 -18.809 -25.459 1.00 83.19 79 PRO A CA 1
ATOM 622 C C . PRO A 1 79 ? 17.975 -17.625 -25.141 1.00 83.19 79 PRO A C 1
ATOM 624 O O . PRO A 1 79 ? 17.485 -16.576 -24.705 1.00 83.19 79 PRO A O 1
ATOM 627 N N . PRO A 1 80 ? 19.285 -17.739 -25.423 1.00 84.81 80 PRO A N 1
ATOM 628 C CA . PRO A 1 80 ? 20.227 -16.652 -25.198 1.00 84.81 80 PRO A CA 1
ATOM 629 C C . PRO A 1 80 ? 19.808 -15.380 -25.957 1.00 84.81 80 PRO A C 1
ATOM 631 O O . PRO A 1 80 ? 19.137 -15.471 -26.994 1.00 84.81 80 PRO A O 1
ATOM 634 N N . PRO A 1 81 ? 20.194 -14.188 -25.467 1.00 87.81 81 PRO A N 1
ATOM 635 C CA . PRO A 1 81 ? 19.841 -12.937 -26.119 1.00 87.81 81 PRO A CA 1
ATOM 636 C C . PRO A 1 81 ? 20.346 -12.878 -27.563 1.00 87.81 81 PRO A C 1
ATOM 638 O O . PRO A 1 81 ? 21.495 -13.221 -27.842 1.00 87.81 81 PRO A O 1
ATOM 641 N N . ALA A 1 82 ? 19.506 -12.397 -28.478 1.00 88.00 82 ALA A N 1
ATOM 642 C CA . ALA A 1 82 ? 19.835 -12.339 -29.902 1.00 88.00 82 ALA A CA 1
ATOM 643 C C . ALA A 1 82 ? 20.888 -11.264 -30.230 1.00 88.00 82 ALA A C 1
ATOM 645 O O . ALA A 1 82 ? 21.625 -11.384 -31.207 1.00 88.00 82 ALA A O 1
ATOM 646 N N . ASN A 1 83 ? 20.938 -10.190 -29.438 1.00 90.19 83 ASN A N 1
ATOM 647 C CA . ASN A 1 83 ? 21.896 -9.092 -29.561 1.00 90.19 83 ASN A CA 1
ATOM 648 C C . ASN A 1 83 ? 22.023 -8.323 -28.229 1.00 90.19 83 ASN A C 1
ATOM 650 O O . ASN A 1 83 ? 21.301 -8.593 -27.268 1.00 90.19 83 ASN A O 1
ATOM 654 N N . ASP A 1 84 ? 22.917 -7.332 -28.174 1.00 89.12 84 ASP A N 1
ATOM 655 C CA . ASP A 1 84 ? 23.149 -6.529 -26.964 1.00 89.12 84 ASP A CA 1
ATOM 656 C C . ASP A 1 84 ? 21.913 -5.736 -26.495 1.00 89.12 84 ASP A C 1
ATOM 658 O O . ASP A 1 84 ? 21.752 -5.521 -25.292 1.00 89.12 84 ASP A O 1
ATOM 662 N N . LYS A 1 85 ? 21.032 -5.300 -27.411 1.00 89.06 85 LYS A N 1
ATOM 663 C CA . LYS A 1 85 ? 19.791 -4.592 -27.045 1.00 89.06 85 LYS A CA 1
ATOM 664 C C . LYS A 1 85 ? 18.796 -5.536 -26.383 1.00 89.06 85 LYS A C 1
ATOM 666 O O . LYS A 1 85 ? 18.240 -5.183 -25.348 1.00 89.06 85 LYS A O 1
ATOM 671 N N . ASP A 1 86 ? 18.614 -6.725 -26.952 1.00 89.94 86 ASP A N 1
ATOM 672 C CA . ASP A 1 86 ? 17.780 -7.789 -26.386 1.00 89.94 86 ASP A CA 1
ATOM 673 C C . ASP A 1 86 ? 18.306 -8.203 -25.006 1.00 89.94 86 ASP A C 1
ATOM 675 O O . ASP A 1 86 ? 17.539 -8.245 -24.047 1.00 89.94 86 ASP A O 1
ATOM 679 N N . ARG A 1 87 ? 19.630 -8.377 -24.859 1.00 90.50 87 ARG A N 1
ATOM 680 C CA . ARG A 1 87 ? 20.246 -8.671 -23.556 1.00 90.50 87 ARG A CA 1
ATOM 681 C C . ARG A 1 87 ? 19.890 -7.599 -22.528 1.00 90.50 87 ARG A C 1
ATOM 683 O O . ARG A 1 87 ? 19.324 -7.915 -21.488 1.00 90.50 87 ARG A O 1
ATOM 690 N N . ARG A 1 88 ? 20.152 -6.330 -22.852 1.00 90.25 88 ARG A N 1
ATOM 691 C CA . ARG A 1 88 ? 19.893 -5.199 -21.952 1.00 90.25 88 ARG A CA 1
ATOM 692 C C . ARG A 1 88 ? 18.412 -5.051 -21.600 1.00 90.25 88 ARG A C 1
ATOM 694 O O . ARG A 1 88 ? 18.086 -4.704 -20.468 1.00 90.25 88 ARG A O 1
ATOM 701 N N . HIS A 1 89 ? 17.526 -5.267 -22.569 1.00 92.56 89 HIS A N 1
ATOM 702 C CA . HIS A 1 89 ? 16.087 -5.238 -22.344 1.00 92.56 89 HIS A CA 1
ATOM 703 C C . HIS A 1 89 ? 15.674 -6.315 -21.336 1.00 92.56 89 HIS A C 1
ATOM 705 O O . HIS A 1 89 ? 15.019 -5.994 -20.348 1.00 92.56 89 HIS A O 1
ATOM 711 N N . ARG A 1 90 ? 16.104 -7.568 -21.541 1.00 92.19 90 ARG A N 1
ATOM 712 C CA . ARG A 1 90 ? 15.773 -8.686 -20.645 1.00 92.19 90 ARG A CA 1
ATOM 713 C C . ARG A 1 90 ? 16.346 -8.502 -19.243 1.00 92.19 90 ARG A C 1
ATOM 715 O O . ARG A 1 90 ? 15.615 -8.672 -18.276 1.00 92.19 90 ARG A O 1
ATOM 722 N N . GLU A 1 91 ? 17.607 -8.093 -19.136 1.00 92.69 91 GLU A N 1
ATOM 723 C CA . GLU A 1 91 ? 18.273 -7.781 -17.862 1.00 92.69 91 GLU A CA 1
ATOM 724 C C . GLU A 1 91 ? 17.493 -6.727 -17.056 1.00 92.69 91 GLU A C 1
ATOM 726 O O . GLU A 1 91 ? 17.220 -6.905 -15.868 1.00 92.69 91 GLU A O 1
ATOM 731 N N . LEU A 1 92 ? 17.077 -5.633 -17.705 1.00 93.00 92 LEU A N 1
ATOM 732 C CA . LEU A 1 92 ? 16.309 -4.576 -17.045 1.0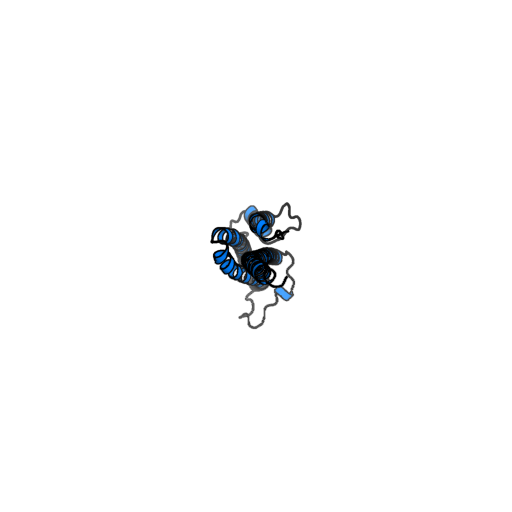0 93.00 92 LEU A CA 1
ATOM 733 C C . LEU A 1 92 ? 14.873 -4.996 -16.734 1.00 93.00 92 LEU A C 1
ATOM 735 O O . LEU A 1 92 ? 14.374 -4.668 -15.659 1.00 93.00 92 LEU A O 1
ATOM 739 N N . ALA A 1 93 ? 14.217 -5.732 -17.631 1.00 93.81 93 ALA A N 1
ATOM 740 C CA . ALA A 1 93 ? 12.890 -6.282 -17.382 1.00 93.81 93 ALA A CA 1
ATOM 741 C C . ALA A 1 93 ? 12.907 -7.210 -16.159 1.00 93.81 93 ALA A C 1
ATOM 743 O O . ALA A 1 93 ? 12.055 -7.076 -15.281 1.00 93.81 93 ALA A O 1
ATOM 744 N N . LYS A 1 94 ? 13.926 -8.071 -16.043 1.00 93.69 94 LYS A N 1
ATOM 745 C CA . LYS A 1 94 ? 14.138 -8.941 -14.882 1.00 93.69 94 LYS A CA 1
ATOM 746 C C . LYS A 1 94 ? 14.340 -8.141 -13.598 1.00 93.69 94 LYS A C 1
ATOM 748 O O . LYS A 1 94 ? 13.692 -8.428 -12.592 1.00 93.69 94 LYS A O 1
ATOM 753 N N . ALA A 1 95 ? 15.170 -7.100 -13.637 1.00 94.44 95 ALA A N 1
ATOM 754 C CA . ALA A 1 95 ? 15.384 -6.235 -12.482 1.00 94.44 95 ALA A CA 1
ATOM 755 C C . ALA A 1 95 ? 14.095 -5.544 -12.021 1.00 94.44 95 ALA A C 1
ATOM 757 O O . ALA A 1 95 ? 13.790 -5.545 -10.827 1.00 94.44 95 ALA A O 1
ATOM 758 N N . TYR A 1 96 ? 13.310 -4.988 -12.948 1.00 95.25 96 TYR A N 1
ATOM 759 C CA . TYR A 1 96 ? 12.027 -4.382 -12.598 1.00 95.25 96 TYR A CA 1
ATOM 760 C C . TYR A 1 96 ? 11.023 -5.412 -12.090 1.00 95.25 96 TYR A C 1
ATOM 762 O O . TYR A 1 96 ? 10.359 -5.120 -11.100 1.00 95.25 96 TYR A O 1
ATOM 770 N N . GLN A 1 97 ? 10.961 -6.607 -12.683 1.00 94.25 97 GLN A N 1
ATOM 771 C CA . GLN A 1 97 ? 10.109 -7.696 -12.203 1.00 94.25 97 GLN A CA 1
ATOM 772 C C . GLN A 1 97 ? 10.436 -8.056 -10.748 1.00 94.25 97 GLN A C 1
ATOM 774 O O . GLN A 1 97 ? 9.560 -7.981 -9.892 1.00 94.25 97 GLN A O 1
ATOM 779 N N . ASN A 1 98 ? 11.711 -8.318 -10.445 1.00 93.00 98 ASN A N 1
ATOM 780 C CA . ASN A 1 98 ? 12.172 -8.655 -9.093 1.00 93.00 98 ASN A CA 1
ATOM 781 C C . ASN A 1 98 ? 11.810 -7.572 -8.058 1.00 93.00 98 ASN A C 1
ATOM 783 O O . ASN A 1 98 ? 11.544 -7.858 -6.889 1.00 93.00 98 ASN A O 1
ATOM 787 N N . ARG A 1 99 ? 11.822 -6.297 -8.464 1.00 94.50 99 ARG A N 1
ATOM 788 C CA . ARG A 1 99 ? 11.402 -5.181 -7.604 1.00 94.50 99 ARG A CA 1
ATOM 789 C C . ARG A 1 99 ? 9.888 -5.121 -7.444 1.00 94.50 99 ARG A C 1
ATOM 791 O O . ARG A 1 99 ? 9.412 -4.830 -6.346 1.00 94.50 99 ARG A O 1
ATOM 798 N N . TYR A 1 100 ? 9.151 -5.379 -8.520 1.00 96.31 100 TYR A N 1
ATOM 799 C CA . TYR A 1 100 ? 7.692 -5.338 -8.545 1.00 96.31 100 TYR A CA 1
ATOM 800 C C . TYR A 1 100 ? 7.048 -6.473 -7.755 1.00 96.31 100 TYR A C 1
ATOM 802 O O . TYR A 1 100 ? 5.964 -6.274 -7.213 1.00 96.31 100 TYR A O 1
ATOM 810 N N . ASP A 1 101 ? 7.728 -7.607 -7.588 1.00 95.19 101 ASP A N 1
ATOM 811 C CA . ASP A 1 101 ? 7.255 -8.706 -6.737 1.00 95.19 101 ASP A CA 1
ATOM 812 C C . ASP A 1 101 ? 6.897 -8.212 -5.323 1.00 95.19 101 ASP A C 1
ATOM 814 O O . ASP A 1 101 ? 5.838 -8.532 -4.787 1.00 95.19 101 ASP A O 1
ATOM 818 N N . ARG A 1 102 ? 7.699 -7.295 -4.762 1.00 94.88 102 ARG A N 1
ATOM 819 C CA . ARG A 1 102 ? 7.411 -6.671 -3.457 1.00 94.88 102 ARG A CA 1
ATOM 820 C C . ARG A 1 102 ? 6.166 -5.785 -3.471 1.00 94.88 102 ARG A C 1
ATOM 822 O O . ARG A 1 102 ? 5.501 -5.649 -2.445 1.00 94.88 102 ARG A O 1
ATOM 829 N N . VAL A 1 103 ? 5.874 -5.143 -4.602 1.00 97.56 103 VAL A N 1
ATOM 830 C CA . VAL A 1 103 ? 4.659 -4.335 -4.784 1.00 97.56 103 VAL A CA 1
ATOM 831 C C . VAL A 1 103 ? 3.444 -5.250 -4.846 1.00 97.56 103 VAL A C 1
ATOM 833 O O . VAL A 1 103 ? 2.454 -4.962 -4.176 1.00 97.56 103 VAL A O 1
ATOM 836 N N . TYR A 1 104 ? 3.533 -6.367 -5.573 1.00 97.00 104 TYR A N 1
ATOM 837 C CA . TYR A 1 104 ? 2.470 -7.370 -5.619 1.00 97.00 104 TYR A CA 1
ATOM 838 C C . TYR A 1 104 ? 2.180 -7.947 -4.234 1.00 97.00 104 TYR A C 1
ATOM 840 O O . TYR A 1 104 ? 1.021 -7.969 -3.825 1.00 97.00 104 TYR A O 1
ATOM 848 N N . ASP A 1 105 ? 3.209 -8.311 -3.469 1.00 97.25 105 ASP A N 1
ATOM 849 C CA . ASP A 1 105 ? 3.043 -8.807 -2.099 1.00 97.25 105 ASP A CA 1
ATOM 850 C C . ASP A 1 105 ? 2.364 -7.772 -1.189 1.00 97.25 105 ASP A C 1
ATOM 852 O O . ASP A 1 105 ? 1.390 -8.082 -0.498 1.00 97.25 105 ASP A O 1
ATOM 856 N N . ALA A 1 106 ? 2.840 -6.521 -1.212 1.00 97.94 106 ALA A N 1
ATOM 857 C CA . ALA A 1 106 ? 2.264 -5.445 -0.408 1.00 97.94 106 ALA A CA 1
ATOM 858 C C . ALA A 1 106 ? 0.814 -5.134 -0.812 1.00 97.94 106 ALA A C 1
ATOM 860 O O . ALA A 1 106 ? -0.031 -4.886 0.049 1.00 97.94 106 ALA A O 1
ATOM 861 N N . ARG A 1 107 ? 0.511 -5.175 -2.113 1.00 97.69 107 ARG A N 1
ATOM 862 C CA . ARG A 1 107 ? -0.839 -4.971 -2.640 1.00 97.69 107 ARG A CA 1
ATOM 863 C C . ARG A 1 107 ? -1.778 -6.103 -2.238 1.00 97.69 107 ARG A C 1
ATOM 865 O O . ARG A 1 107 ? -2.882 -5.818 -1.793 1.00 97.69 107 ARG A O 1
ATOM 872 N N . ASN A 1 108 ? -1.342 -7.356 -2.345 1.00 97.44 108 ASN A N 1
ATOM 873 C CA . ASN A 1 108 ? -2.138 -8.522 -1.964 1.00 97.44 108 ASN A CA 1
ATOM 874 C C . ASN A 1 108 ? -2.470 -8.516 -0.468 1.00 97.44 108 ASN A C 1
ATOM 876 O O . ASN A 1 108 ? -3.607 -8.795 -0.091 1.00 97.44 108 ASN A O 1
ATOM 880 N N . ALA A 1 109 ? -1.501 -8.155 0.381 1.00 97.44 109 ALA A N 1
ATOM 881 C CA . ALA A 1 109 ? -1.739 -7.979 1.812 1.00 97.44 109 ALA A CA 1
ATOM 882 C C . ALA A 1 109 ? -2.786 -6.885 2.075 1.00 97.44 109 ALA A C 1
ATOM 884 O O . ALA A 1 109 ? -3.737 -7.107 2.823 1.00 97.44 109 ALA A O 1
ATOM 885 N N . LEU A 1 110 ? -2.652 -5.743 1.393 1.00 97.94 110 LEU A N 1
ATOM 886 C CA . LEU A 1 110 ? -3.582 -4.628 1.521 1.00 97.94 110 LEU A CA 1
ATOM 887 C C . LEU A 1 110 ? -5.003 -5.008 1.071 1.00 97.94 110 LEU A C 1
ATOM 889 O O . LEU A 1 110 ? -5.953 -4.732 1.795 1.00 97.94 110 LEU A O 1
ATOM 893 N N . GLU A 1 111 ? -5.160 -5.686 -0.071 1.00 97.81 111 GLU A N 1
ATOM 894 C CA . GLU A 1 111 ? -6.460 -6.182 -0.560 1.00 97.81 111 GLU A CA 1
ATOM 895 C C . GLU A 1 111 ? -7.118 -7.148 0.434 1.00 97.81 111 GLU A C 1
ATOM 897 O O . GLU A 1 111 ? -8.319 -7.056 0.683 1.00 97.81 111 GLU A O 1
ATOM 902 N N . ALA A 1 112 ? -6.341 -8.038 1.059 1.00 97.94 112 ALA A N 1
ATOM 903 C CA . ALA A 1 112 ? -6.867 -8.942 2.078 1.00 97.94 112 ALA A CA 1
ATOM 904 C C . ALA A 1 112 ? -7.433 -8.170 3.282 1.00 97.94 112 ALA A C 1
ATOM 906 O O . ALA A 1 112 ? -8.541 -8.457 3.737 1.00 97.94 112 ALA A O 1
ATOM 907 N N . THR A 1 113 ? -6.720 -7.147 3.761 1.00 98.31 113 THR A N 1
ATOM 908 C CA . THR A 1 113 ? -7.207 -6.278 4.843 1.00 98.31 113 THR A CA 1
ATOM 909 C C . THR A 1 113 ? -8.414 -5.443 4.416 1.00 98.31 113 THR A C 1
ATOM 911 O O . THR A 1 113 ? -9.299 -5.191 5.238 1.00 98.31 113 THR A O 1
ATOM 914 N N . LEU A 1 114 ? -8.508 -5.043 3.143 1.00 98.12 114 LEU A N 1
ATOM 915 C CA . LEU A 1 114 ? -9.654 -4.286 2.636 1.00 98.12 114 LEU A CA 1
ATOM 916 C C . LEU A 1 114 ? -10.976 -5.056 2.725 1.00 98.12 114 LEU A C 1
ATOM 918 O O . LEU A 1 114 ? -12.011 -4.427 2.932 1.00 98.12 114 LEU A O 1
ATOM 922 N N . LEU A 1 115 ? -10.952 -6.391 2.670 1.00 98.00 115 LEU A N 1
ATOM 923 C CA . LEU A 1 115 ? -12.148 -7.210 2.898 1.00 98.00 115 LEU A CA 1
ATOM 924 C C . LEU A 1 115 ? -12.703 -7.022 4.320 1.00 98.00 115 LEU A C 1
ATOM 926 O O . LEU A 1 115 ? -13.910 -6.894 4.510 1.00 98.00 115 LEU A O 1
ATOM 930 N N . GLU A 1 116 ? -11.834 -6.960 5.333 1.00 97.19 116 GLU A N 1
ATOM 931 C CA . GLU A 1 116 ? -12.249 -6.704 6.721 1.00 97.19 116 GLU A CA 1
ATOM 932 C C . GLU A 1 116 ? -12.717 -5.254 6.919 1.00 97.19 116 GLU A C 1
ATOM 934 O O . GLU A 1 116 ? -13.672 -4.990 7.655 1.00 97.19 116 GLU A O 1
ATOM 939 N N . VAL A 1 117 ? -12.058 -4.310 6.243 1.00 97.75 117 VAL A N 1
ATOM 940 C CA . VAL A 1 117 ? -12.429 -2.887 6.233 1.00 97.75 117 VAL A CA 1
ATOM 941 C C . VAL A 1 117 ? -13.824 -2.691 5.665 1.00 97.75 117 VAL A C 1
ATOM 943 O O . VAL A 1 117 ? -14.624 -1.979 6.270 1.00 97.75 117 VAL A O 1
ATOM 946 N N . GLU A 1 118 ? -14.141 -3.346 4.551 1.00 97.25 118 GLU A N 1
ATOM 947 C CA . GLU A 1 118 ? -15.459 -3.260 3.926 1.00 97.25 118 GLU A CA 1
ATOM 948 C C . GLU A 1 118 ? -16.560 -3.741 4.877 1.00 97.25 118 GLU A C 1
ATOM 950 O O . GLU A 1 118 ? -17.605 -3.101 4.996 1.00 97.25 118 GLU A O 1
ATOM 955 N N . VAL A 1 119 ? -16.295 -4.817 5.624 1.00 95.94 119 VAL A N 1
ATOM 956 C CA . VAL A 1 119 ? -17.235 -5.372 6.606 1.00 95.94 119 VAL A CA 1
ATOM 957 C C . VAL A 1 119 ? -17.457 -4.429 7.793 1.00 95.94 119 VAL A C 1
ATOM 959 O O . VAL A 1 119 ? -18.594 -4.287 8.246 1.00 95.94 119 VAL A O 1
ATOM 962 N N . LEU A 1 120 ? -16.405 -3.796 8.330 1.00 94.00 120 LEU A N 1
ATOM 963 C CA . LEU A 1 120 ? -16.520 -2.971 9.543 1.00 94.00 120 LEU A CA 1
ATOM 964 C C . LEU A 1 120 ? -16.870 -1.501 9.286 1.00 94.00 120 LEU A C 1
ATOM 966 O O . LEU A 1 120 ? -17.531 -0.886 10.126 1.00 94.00 120 LEU A O 1
ATOM 970 N N . TRP A 1 121 ? -16.405 -0.928 8.178 1.00 94.75 121 TRP A N 1
ATOM 971 C CA . TRP A 1 121 ? -16.473 0.511 7.899 1.00 94.75 121 TRP A CA 1
ATOM 972 C C . TRP A 1 121 ? -17.120 0.850 6.552 1.00 94.75 121 TRP A C 1
ATOM 974 O O . TRP A 1 121 ? -17.399 2.020 6.294 1.00 94.75 121 TRP A O 1
ATOM 984 N N . GLY A 1 122 ? -17.422 -0.152 5.723 1.00 94.50 122 GLY A N 1
ATOM 985 C CA . GLY A 1 122 ? -18.074 0.027 4.429 1.00 94.50 122 GLY A CA 1
ATOM 986 C C . GLY A 1 122 ? -17.115 0.392 3.292 1.00 94.50 122 GLY A C 1
ATOM 987 O O . GLY A 1 122 ? -15.902 0.511 3.462 1.00 94.50 122 GLY A O 1
ATOM 988 N N . ALA A 1 123 ? -17.686 0.575 2.101 1.00 95.81 123 ALA A N 1
ATOM 989 C CA . ALA A 1 123 ? -16.927 0.712 0.858 1.00 95.81 123 ALA A CA 1
ATOM 990 C C . ALA A 1 123 ? -16.208 2.064 0.687 1.00 95.81 123 ALA A C 1
ATOM 992 O O . ALA A 1 123 ? -15.284 2.159 -0.113 1.00 95.81 123 ALA A O 1
ATOM 993 N N . GLU A 1 124 ? -16.589 3.121 1.414 1.00 95.88 124 GLU A N 1
ATOM 994 C CA . GLU A 1 124 ? -16.005 4.454 1.194 1.00 95.88 124 GLU A CA 1
ATOM 995 C C . GLU A 1 124 ? -14.487 4.466 1.429 1.00 95.88 124 GLU A C 1
ATOM 997 O O . GLU A 1 124 ? -13.728 4.946 0.582 1.00 95.88 124 GLU A O 1
ATOM 1002 N N . LEU A 1 125 ? -14.036 3.903 2.553 1.00 95.50 125 LEU A N 1
ATOM 1003 C CA . LEU A 1 125 ? -12.611 3.825 2.866 1.00 95.50 125 LEU A CA 1
ATOM 1004 C C . LEU A 1 125 ? -11.881 2.868 1.913 1.00 95.50 125 LEU A C 1
ATOM 1006 O O . LEU A 1 125 ? -10.759 3.158 1.500 1.00 95.50 125 LEU A O 1
ATOM 1010 N N . VAL A 1 126 ? -12.530 1.768 1.514 1.00 97.69 126 VAL A N 1
ATOM 1011 C CA . VAL A 1 126 ? -11.990 0.822 0.522 1.00 97.69 126 VAL A CA 1
ATOM 1012 C C . VAL A 1 126 ? -11.656 1.545 -0.777 1.00 97.69 126 VAL A C 1
ATOM 1014 O O . VAL A 1 126 ? -10.535 1.440 -1.272 1.00 97.69 126 VAL A O 1
ATOM 1017 N N . GLU A 1 127 ? -12.581 2.348 -1.296 1.00 97.00 127 GLU A N 1
ATOM 1018 C CA . GLU A 1 127 ? -12.374 3.090 -2.539 1.00 97.00 127 GLU A CA 1
ATOM 1019 C C . GLU A 1 127 ? -11.259 4.139 -2.417 1.00 97.00 127 GLU A C 1
ATOM 1021 O O . GLU A 1 127 ? -10.498 4.350 -3.363 1.00 97.00 127 GLU A O 1
ATOM 1026 N N . LYS A 1 128 ? -11.084 4.764 -1.245 1.00 96.25 128 LYS A N 1
ATOM 1027 C CA . LYS A 1 128 ? -9.957 5.685 -1.007 1.00 96.25 128 LYS A CA 1
ATOM 1028 C C . LYS A 1 128 ? -8.613 4.967 -1.011 1.00 96.25 128 LYS A C 1
ATOM 1030 O O . LYS A 1 128 ? -7.662 5.490 -1.584 1.00 96.25 128 LYS A O 1
ATOM 1035 N N . VAL A 1 129 ? -8.537 3.767 -0.440 1.00 97.56 129 VAL A N 1
ATOM 1036 C CA . VAL A 1 129 ? -7.317 2.949 -0.498 1.00 97.56 129 VAL A CA 1
ATOM 1037 C C . VAL A 1 129 ? -7.065 2.439 -1.918 1.00 97.56 129 VAL A C 1
ATOM 1039 O O . VAL A 1 129 ? -5.936 2.518 -2.395 1.00 97.56 129 VAL A O 1
ATOM 1042 N N . ARG A 1 130 ? -8.097 1.998 -2.646 1.00 96.94 130 ARG A N 1
ATOM 1043 C CA . ARG A 1 130 ? -7.961 1.523 -4.036 1.00 96.94 130 ARG A CA 1
ATOM 1044 C C . ARG A 1 130 ? -7.465 2.597 -4.997 1.00 96.94 130 ARG A C 1
ATOM 1046 O O . ARG A 1 130 ? -6.755 2.274 -5.948 1.00 96.94 130 ARG A O 1
ATOM 1053 N N . LYS A 1 131 ? -7.747 3.878 -4.734 1.00 96.31 131 LYS A N 1
ATOM 1054 C CA . LYS A 1 131 ? -7.146 4.987 -5.498 1.00 96.31 131 LYS A CA 1
ATOM 1055 C C . LYS A 1 131 ? -5.620 4.955 -5.476 1.00 96.31 131 LYS A C 1
ATOM 1057 O O . LYS A 1 131 ? -5.013 5.364 -6.465 1.00 96.31 131 LYS A O 1
ATOM 1062 N N . LEU A 1 132 ? -4.993 4.406 -4.430 1.00 97.06 132 LEU A N 1
ATOM 1063 C CA . LEU A 1 132 ? -3.539 4.253 -4.379 1.00 97.06 132 LEU A CA 1
ATOM 1064 C C . LEU A 1 132 ? -2.996 3.365 -5.513 1.00 97.06 132 LEU A C 1
ATOM 1066 O O . LEU A 1 132 ? -1.862 3.559 -5.943 1.00 97.06 132 LEU A O 1
ATOM 1070 N N . TYR A 1 133 ? -3.799 2.439 -6.049 1.00 96.88 133 TYR A N 1
ATOM 1071 C CA . TYR A 1 133 ? -3.398 1.562 -7.156 1.00 96.88 133 TYR A CA 1
ATOM 1072 C C . TYR A 1 133 ? -3.276 2.289 -8.495 1.00 96.88 133 TYR A C 1
ATOM 1074 O O . TYR A 1 133 ? -2.645 1.773 -9.414 1.00 96.88 133 TYR A O 1
ATOM 1082 N N . SER A 1 134 ? -3.820 3.502 -8.614 1.00 96.31 134 SER A N 1
ATOM 1083 C CA . SER A 1 134 ? -3.563 4.338 -9.789 1.00 96.31 134 SER A CA 1
ATOM 1084 C C . SER A 1 134 ? -2.084 4.732 -9.895 1.00 96.31 134 SER A C 1
ATOM 1086 O O . SER A 1 134 ? -1.543 4.746 -10.997 1.00 96.31 134 SER A O 1
ATOM 1088 N N . TRP A 1 135 ? -1.402 4.943 -8.761 1.00 96.19 135 TRP A N 1
ATOM 1089 C CA . TRP A 1 135 ? 0.038 5.221 -8.711 1.00 96.19 135 TRP A CA 1
ATOM 1090 C C . TRP A 1 135 ? 0.880 3.999 -9.090 1.00 96.19 135 TRP A C 1
ATOM 1092 O O . TRP A 1 135 ? 1.891 4.138 -9.772 1.00 96.19 135 TRP A O 1
ATOM 1102 N N . ASP A 1 136 ? 0.448 2.802 -8.687 1.00 96.88 136 ASP A N 1
ATOM 1103 C CA . ASP A 1 136 ? 1.020 1.535 -9.161 1.00 96.88 136 ASP A CA 1
ATOM 1104 C C . ASP A 1 136 ? 0.878 1.411 -10.687 1.00 96.88 136 ASP A C 1
ATOM 1106 O O . ASP A 1 136 ? 1.869 1.236 -11.392 1.00 96.88 136 ASP A O 1
ATOM 1110 N N . GLY A 1 137 ? -0.327 1.635 -11.219 1.00 96.38 137 GLY A N 1
ATOM 1111 C CA . GLY A 1 137 ? -0.566 1.630 -12.663 1.00 96.38 137 GLY A CA 1
ATOM 1112 C C . GLY A 1 137 ? 0.282 2.651 -13.433 1.00 96.38 137 GLY A C 1
ATOM 1113 O O . GLY A 1 137 ? 0.838 2.315 -14.478 1.00 96.38 137 GLY A O 1
ATOM 1114 N N . GLU A 1 138 ? 0.425 3.879 -12.920 1.00 95.62 138 GLU A N 1
ATOM 1115 C CA . GLU A 1 138 ? 1.268 4.912 -13.541 1.00 95.62 138 GLU A CA 1
ATOM 1116 C C . GLU A 1 138 ? 2.751 4.512 -13.542 1.00 95.62 138 GLU A C 1
ATOM 1118 O O . GLU A 1 138 ? 3.436 4.691 -14.553 1.00 95.62 138 GLU A O 1
ATOM 1123 N N . LEU A 1 139 ? 3.249 3.943 -12.440 1.00 96.44 139 LEU A N 1
ATOM 1124 C CA . LEU A 1 139 ? 4.630 3.477 -12.350 1.00 96.44 139 LEU A CA 1
ATOM 1125 C C . LEU A 1 139 ? 4.896 2.311 -13.306 1.00 96.44 139 LEU A C 1
ATOM 1127 O O . LEU A 1 139 ? 5.882 2.344 -14.044 1.00 96.44 139 LEU A O 1
ATOM 1131 N N . TYR A 1 140 ? 4.009 1.316 -13.330 1.00 96.00 140 TYR A N 1
ATOM 1132 C CA . TYR A 1 140 ? 4.117 0.169 -14.227 1.00 96.00 140 TYR A CA 1
ATOM 1133 C C . TYR A 1 140 ? 4.112 0.602 -15.697 1.00 96.00 140 TYR A C 1
ATOM 1135 O O . TYR A 1 140 ? 4.982 0.197 -16.467 1.00 96.00 140 TYR A O 1
ATOM 1143 N N . ALA A 1 141 ? 3.183 1.484 -16.078 1.00 94.44 141 ALA A N 1
ATOM 1144 C CA . ALA A 1 141 ? 3.109 2.018 -17.434 1.00 94.44 141 ALA A CA 1
ATOM 1145 C C . ALA A 1 141 ? 4.387 2.776 -17.822 1.00 94.44 141 ALA A C 1
ATOM 1147 O O . ALA A 1 141 ? 4.888 2.602 -18.931 1.00 94.44 141 ALA A O 1
ATOM 1148 N N . ALA A 1 142 ? 4.951 3.573 -16.907 1.00 93.56 142 ALA A N 1
ATOM 1149 C CA . ALA A 1 142 ? 6.213 4.265 -17.147 1.00 93.56 142 ALA A CA 1
ATOM 1150 C C . ALA A 1 142 ? 7.379 3.280 -17.341 1.00 93.56 142 ALA A C 1
ATOM 1152 O O . ALA A 1 142 ? 8.193 3.469 -18.244 1.00 93.56 142 ALA A O 1
ATOM 1153 N N . ILE A 1 143 ? 7.456 2.214 -16.538 1.00 94.50 143 ILE A N 1
ATOM 1154 C CA . ILE A 1 143 ? 8.483 1.169 -16.682 1.00 94.50 143 ILE A CA 1
ATOM 1155 C C . ILE A 1 143 ? 8.365 0.474 -18.037 1.00 94.50 143 ILE A C 1
ATOM 1157 O O . ILE A 1 143 ? 9.374 0.341 -18.726 1.00 94.50 143 ILE A O 1
ATOM 1161 N N . MET A 1 144 ? 7.157 0.077 -18.441 1.00 92.50 144 MET A N 1
ATOM 1162 C CA . MET A 1 144 ? 6.935 -0.560 -19.742 1.00 92.50 144 MET A CA 1
ATOM 1163 C C . MET A 1 144 ? 7.319 0.372 -20.890 1.00 92.50 144 MET A C 1
ATOM 1165 O O . MET A 1 144 ? 8.102 -0.010 -21.755 1.00 92.50 144 MET A O 1
ATOM 1169 N N . ASP A 1 145 ? 6.902 1.638 -20.820 1.00 90.31 145 ASP A N 1
ATOM 1170 C CA . ASP A 1 145 ? 7.305 2.658 -21.788 1.00 90.31 145 ASP A CA 1
ATOM 1171 C C . ASP A 1 145 ? 8.835 2.822 -21.865 1.00 90.31 145 ASP A C 1
ATOM 1173 O O . ASP A 1 145 ? 9.397 3.013 -22.948 1.00 90.31 145 ASP A O 1
ATOM 1177 N N . HIS A 1 146 ? 9.530 2.729 -20.727 1.00 89.75 146 HIS A N 1
ATOM 1178 C CA . HIS A 1 146 ? 10.987 2.768 -20.672 1.00 89.75 146 HIS A CA 1
ATOM 1179 C C . HIS A 1 146 ? 11.633 1.521 -21.284 1.00 89.75 146 HIS A C 1
ATOM 1181 O O . HIS A 1 146 ? 12.593 1.666 -22.043 1.00 89.75 146 HIS A O 1
ATOM 1187 N N . LEU A 1 147 ? 11.128 0.322 -21.002 1.00 90.56 147 LEU A N 1
ATOM 1188 C CA . LEU A 1 147 ? 11.635 -0.917 -21.595 1.00 90.56 147 LEU A CA 1
ATOM 1189 C C . LEU A 1 147 ? 11.454 -0.913 -23.121 1.00 90.56 147 LEU A C 1
ATOM 1191 O O . LEU A 1 147 ? 12.411 -1.184 -23.850 1.00 90.56 147 LEU A O 1
ATOM 1195 N N . ASP A 1 148 ? 10.307 -0.444 -23.612 1.00 87.81 148 ASP A N 1
ATOM 1196 C CA . ASP A 1 148 ? 10.032 -0.311 -25.046 1.00 87.81 148 ASP A CA 1
ATOM 1197 C C . ASP A 1 148 ? 11.028 0.627 -25.754 1.00 87.81 148 ASP A C 1
ATOM 1199 O O . ASP A 1 148 ? 11.417 0.383 -26.902 1.00 87.81 148 ASP A O 1
ATOM 1203 N N . THR A 1 149 ? 11.523 1.679 -25.078 1.00 85.50 149 THR A N 1
ATOM 1204 C CA . THR A 1 149 ? 12.566 2.553 -25.665 1.00 85.50 149 THR A CA 1
ATOM 1205 C C . THR A 1 149 ? 13.884 1.841 -25.932 1.00 85.50 149 THR A C 1
ATOM 1207 O O . THR A 1 149 ? 14.651 2.298 -26.777 1.00 85.50 149 THR A O 1
ATOM 1210 N N . ILE A 1 150 ? 14.176 0.755 -25.215 1.00 85.50 150 ILE A N 1
ATOM 1211 C CA . ILE A 1 150 ? 15.434 0.014 -25.359 1.00 85.50 150 ILE A CA 1
ATOM 1212 C C . ILE A 1 150 ? 15.396 -0.843 -26.624 1.00 85.50 150 ILE A C 1
ATOM 1214 O O . ILE A 1 150 ? 16.408 -0.954 -27.320 1.00 85.50 150 ILE A O 1
ATOM 1218 N N . MET A 1 151 ? 14.231 -1.416 -26.931 1.00 80.56 151 MET A N 1
ATOM 1219 C CA . MET A 1 151 ? 14.024 -2.228 -28.128 1.00 80.56 151 MET A CA 1
ATOM 1220 C C . MET A 1 151 ? 13.800 -1.395 -29.393 1.00 80.56 151 MET A C 1
ATOM 1222 O O . MET A 1 151 ? 14.097 -1.865 -30.488 1.00 80.56 151 MET A O 1
ATOM 1226 N N . SER A 1 152 ? 13.293 -0.166 -29.271 1.00 78.00 152 SER A N 1
ATOM 1227 C CA . SER A 1 152 ? 13.003 0.672 -30.434 1.00 78.00 152 SER A CA 1
ATOM 1228 C C . SER A 1 152 ? 14.277 1.154 -31.146 1.00 78.00 152 SER A 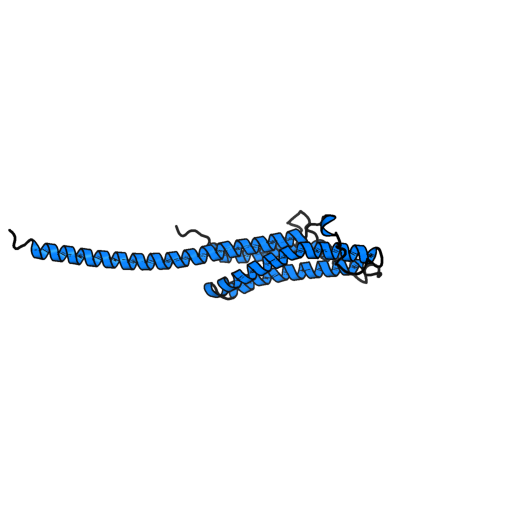C 1
ATOM 1230 O O . SER A 1 152 ? 15.141 1.803 -30.557 1.00 78.00 152 SER A O 1
ATOM 1232 N N . ASP A 1 153 ? 14.371 0.889 -32.452 1.00 66.88 153 ASP A N 1
ATOM 1233 C CA . ASP A 1 153 ? 15.404 1.455 -33.336 1.00 66.88 153 ASP A CA 1
ATOM 1234 C C . ASP A 1 153 ? 15.096 2.897 -33.770 1.00 66.88 153 ASP A C 1
ATOM 1236 O O . ASP A 1 153 ? 15.959 3.587 -34.319 1.00 66.88 153 ASP A O 1
ATOM 1240 N N . ALA A 1 154 ? 13.875 3.378 -33.521 1.00 60.78 154 ALA A N 1
ATOM 1241 C CA . ALA A 1 154 ? 13.489 4.734 -33.869 1.00 60.78 154 ALA A CA 1
ATOM 1242 C C . ALA A 1 154 ? 14.190 5.736 -32.932 1.00 60.78 154 ALA A C 1
ATOM 1244 O O . ALA A 1 154 ? 14.094 5.598 -31.708 1.00 60.78 154 ALA A O 1
ATOM 1245 N N . PRO A 1 155 ? 14.845 6.792 -33.453 1.00 53.19 155 PRO A N 1
ATOM 1246 C CA . PRO A 1 155 ? 15.395 7.849 -32.616 1.00 53.19 155 PRO A CA 1
ATOM 1247 C C . PRO A 1 155 ? 14.239 8.542 -31.886 1.00 53.19 155 PRO A C 1
ATOM 1249 O O . PRO A 1 155 ? 13.541 9.363 -32.470 1.00 53.19 155 PRO A O 1
ATOM 1252 N N . ARG A 1 156 ? 14.007 8.171 -30.617 1.00 58.03 156 ARG A N 1
ATOM 1253 C CA . ARG A 1 156 ? 12.934 8.713 -29.761 1.00 58.03 156 ARG A CA 1
ATOM 1254 C C . ARG A 1 156 ? 11.589 8.796 -30.499 1.00 58.03 156 ARG A C 1
ATOM 1256 O O . ARG A 1 156 ? 11.052 9.888 -30.601 1.00 58.03 156 ARG A O 1
ATOM 1263 N N . GLY A 1 157 ? 11.084 7.690 -31.054 1.00 53.28 157 GLY A N 1
ATOM 1264 C CA . GLY A 1 157 ? 9.914 7.630 -31.955 1.00 53.28 157 GLY A CA 1
ATOM 1265 C C . GLY A 1 157 ? 8.830 8.703 -31.749 1.00 53.28 157 GLY A C 1
ATOM 1266 O O . GLY A 1 157 ? 7.874 8.480 -31.015 1.00 53.28 157 GLY A O 1
ATOM 1267 N N . GLY A 1 158 ? 9.002 9.877 -32.368 1.00 61.59 158 GLY A N 1
ATOM 1268 C CA . GLY A 1 158 ? 8.095 11.026 -32.253 1.00 61.59 158 GLY A CA 1
ATOM 1269 C C . GLY A 1 158 ? 7.842 11.581 -30.841 1.00 61.59 158 GLY A C 1
ATOM 1270 O O . GLY A 1 158 ? 6.987 12.450 -30.702 1.00 61.59 158 GLY A O 1
ATOM 1271 N N . ARG A 1 159 ? 8.537 11.110 -29.795 1.00 69.38 159 ARG A N 1
ATOM 1272 C CA . ARG A 1 159 ? 8.255 11.510 -28.406 1.00 69.38 159 ARG A CA 1
ATOM 1273 C C . ARG A 1 159 ? 8.814 12.888 -28.098 1.00 69.38 159 ARG A C 1
ATOM 1275 O O . ARG A 1 159 ? 9.967 13.189 -28.423 1.00 69.38 159 ARG A O 1
ATOM 1282 N N . SER A 1 160 ? 8.025 13.692 -27.389 1.00 78.75 160 SER A N 1
ATOM 1283 C CA . SER A 1 160 ? 8.507 14.962 -26.863 1.00 78.75 160 SER A CA 1
ATOM 1284 C C . SER A 1 160 ? 9.606 14.716 -25.825 1.00 78.75 160 SER A C 1
ATOM 1286 O O . SER A 1 160 ? 9.602 13.724 -25.091 1.00 78.75 160 SER A O 1
ATOM 1288 N N . LEU A 1 161 ? 10.551 15.654 -25.713 1.00 78.94 161 LEU A N 1
ATOM 1289 C CA . LEU A 1 161 ? 11.512 15.669 -24.603 1.00 78.94 161 LEU A CA 1
ATOM 1290 C C . LEU A 1 161 ? 10.801 15.700 -23.244 1.00 78.94 161 LEU A C 1
ATOM 1292 O O . LEU A 1 161 ? 11.332 15.194 -22.254 1.00 78.94 161 LEU A O 1
ATOM 1296 N N . GLU A 1 162 ? 9.603 16.279 -23.206 1.00 80.88 162 GLU A N 1
ATOM 1297 C CA . GLU A 1 162 ? 8.767 16.334 -22.014 1.00 80.88 162 GLU A CA 1
ATOM 1298 C C . GLU A 1 162 ? 8.263 14.952 -21.596 1.00 80.88 162 GLU A C 1
ATOM 1300 O O . GLU A 1 162 ? 8.309 14.646 -20.405 1.00 80.88 162 GLU A O 1
ATOM 1305 N N . ASP A 1 163 ? 7.883 14.096 -22.549 1.00 81.25 163 ASP A N 1
ATOM 1306 C CA . ASP A 1 163 ? 7.402 12.736 -22.274 1.00 81.25 163 ASP A CA 1
ATOM 1307 C C . ASP A 1 163 ? 8.521 11.879 -21.682 1.00 81.25 163 ASP A C 1
ATOM 1309 O O . ASP A 1 163 ? 8.358 11.249 -20.642 1.00 81.25 163 ASP A O 1
ATOM 1313 N N . ILE A 1 164 ? 9.715 11.946 -22.281 1.00 79.56 164 ILE A N 1
ATOM 1314 C CA . ILE A 1 164 ? 10.903 11.236 -21.786 1.00 79.56 164 ILE A CA 1
ATOM 1315 C C . ILE A 1 164 ? 11.267 11.710 -20.375 1.00 79.56 164 ILE A C 1
ATOM 1317 O O . ILE A 1 164 ? 11.618 10.906 -19.506 1.00 79.56 164 ILE A O 1
ATOM 1321 N N . ARG A 1 165 ? 11.197 13.027 -20.134 1.00 82.94 165 ARG A N 1
ATOM 1322 C CA . ARG A 1 165 ? 11.444 13.597 -18.807 1.00 82.94 165 ARG A CA 1
ATOM 1323 C C . ARG A 1 165 ? 10.417 13.084 -17.800 1.00 82.94 165 ARG A C 1
ATOM 1325 O O . ARG A 1 165 ? 10.822 12.696 -16.707 1.00 82.94 165 ARG A O 1
ATOM 1332 N N . ARG A 1 166 ? 9.137 13.046 -18.174 1.00 84.50 166 ARG A N 1
ATOM 1333 C CA . ARG A 1 166 ? 8.048 12.559 -17.323 1.00 84.50 166 ARG A CA 1
ATOM 1334 C C . ARG A 1 166 ? 8.238 11.088 -16.961 1.00 84.50 166 ARG A C 1
ATOM 1336 O O . ARG A 1 166 ? 8.283 10.786 -15.775 1.00 84.50 166 ARG A O 1
ATOM 1343 N N . THR A 1 167 ? 8.451 10.206 -17.940 1.00 85.69 167 THR A N 1
ATOM 1344 C CA . THR A 1 167 ? 8.721 8.777 -17.697 1.00 85.69 167 THR A CA 1
ATOM 1345 C C . THR A 1 167 ? 9.903 8.604 -16.741 1.00 85.69 167 THR A C 1
ATOM 1347 O O . THR A 1 167 ? 9.823 7.869 -15.757 1.00 85.69 167 THR A O 1
ATOM 1350 N N . ARG A 1 168 ? 10.994 9.354 -16.954 1.00 84.81 168 ARG A N 1
ATOM 1351 C CA . ARG A 1 168 ? 12.165 9.308 -16.066 1.00 84.81 168 ARG A CA 1
ATOM 1352 C C . ARG A 1 168 ? 11.854 9.775 -14.641 1.00 84.81 168 ARG A C 1
ATOM 1354 O O . ARG A 1 168 ? 12.419 9.202 -13.714 1.00 84.81 168 ARG A O 1
ATOM 1361 N N . GLU A 1 169 ? 11.036 10.809 -14.463 1.00 87.00 169 GLU A N 1
ATOM 1362 C CA . GLU A 1 169 ? 10.632 11.341 -13.150 1.00 87.00 169 GLU A CA 1
ATOM 1363 C C . GLU A 1 169 ? 9.687 10.391 -12.402 1.00 87.00 169 GLU A C 1
ATOM 1365 O O . GLU A 1 169 ? 9.800 10.237 -11.185 1.00 87.00 169 GLU A O 1
ATOM 1370 N N . THR A 1 170 ? 8.812 9.692 -13.126 1.00 89.25 170 THR A N 1
ATOM 1371 C CA . THR A 1 170 ? 7.966 8.641 -12.553 1.00 89.25 170 THR A CA 1
ATOM 1372 C C . THR A 1 170 ? 8.807 7.450 -12.102 1.00 89.25 170 THR A C 1
ATOM 1374 O O . THR A 1 170 ? 8.661 7.005 -10.969 1.00 89.25 170 THR A O 1
ATOM 1377 N N . ILE A 1 171 ? 9.741 6.968 -12.927 1.00 90.25 171 ILE A N 1
ATOM 1378 C CA . ILE A 1 171 ? 10.554 5.788 -12.595 1.00 90.25 171 ILE A CA 1
ATOM 1379 C C . ILE A 1 171 ? 11.622 6.097 -11.548 1.00 90.25 171 ILE A C 1
ATOM 1381 O O . ILE A 1 171 ? 11.892 5.255 -10.710 1.00 90.25 171 ILE A O 1
ATOM 1385 N N . ASN A 1 172 ? 12.255 7.271 -11.568 1.00 87.31 172 ASN A N 1
ATOM 1386 C CA . ASN A 1 172 ? 13.380 7.550 -10.675 1.00 87.31 172 ASN A CA 1
ATOM 1387 C C . ASN A 1 172 ? 12.977 8.512 -9.568 1.00 87.31 172 ASN A C 1
ATOM 1389 O O . ASN A 1 172 ? 12.708 9.688 -9.817 1.00 87.31 172 ASN A O 1
ATOM 1393 N N . SER A 1 173 ? 13.049 8.031 -8.330 1.00 79.25 173 SER A N 1
ATOM 1394 C CA . SER A 1 173 ? 12.974 8.889 -7.156 1.00 79.25 173 SER A CA 1
ATOM 1395 C C . SER A 1 173 ? 14.163 9.851 -7.164 1.00 79.25 173 SER A C 1
ATOM 1397 O O . SER A 1 173 ? 15.321 9.454 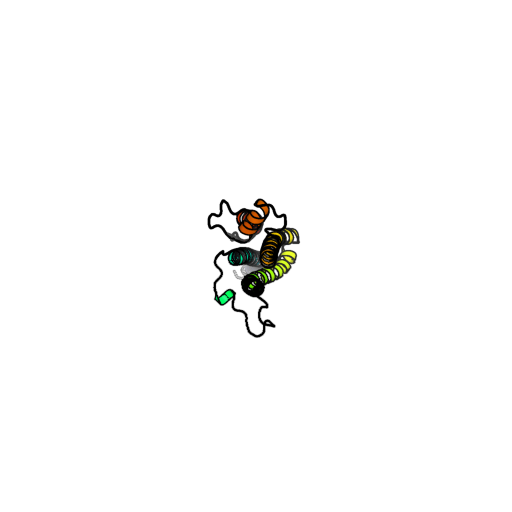-6.998 1.00 79.25 173 SER A O 1
ATOM 1399 N N . ARG A 1 174 ? 13.893 11.141 -7.382 1.00 65.69 174 ARG A N 1
ATOM 1400 C CA . ARG A 1 174 ? 14.872 12.195 -7.111 1.00 65.69 174 ARG A CA 1
ATOM 1401 C C . ARG A 1 174 ? 14.818 12.439 -5.610 1.00 65.69 174 ARG A C 1
ATOM 1403 O O . ARG A 1 174 ? 13.767 12.801 -5.100 1.00 65.69 174 ARG A O 1
ATOM 1410 N N . GLY A 1 175 ? 15.933 12.279 -4.899 1.00 56.44 175 GLY A N 1
ATOM 1411 C CA . GLY A 1 175 ? 15.999 12.402 -3.432 1.00 56.44 175 GLY A CA 1
ATOM 1412 C C . GLY A 1 175 ? 15.454 13.712 -2.824 1.00 56.44 175 GLY A C 1
ATOM 1413 O O . GLY A 1 175 ? 15.364 13.818 -1.604 1.00 56.44 175 GLY A O 1
ATOM 1414 N N . ASN A 1 176 ? 15.056 14.701 -3.637 1.00 61.12 176 ASN A N 1
ATOM 1415 C CA . ASN A 1 176 ? 14.301 15.875 -3.208 1.00 61.12 176 ASN A CA 1
ATOM 1416 C C . ASN A 1 176 ? 12.775 15.663 -3.338 1.00 61.12 176 ASN A C 1
ATOM 1418 O O . ASN A 1 176 ? 12.176 15.867 -4.395 1.00 61.12 176 ASN A O 1
ATOM 1422 N N . ARG A 1 177 ? 12.127 15.348 -2.209 1.00 58.38 177 ARG A N 1
ATOM 1423 C CA . ARG A 1 177 ? 10.676 15.095 -2.087 1.00 58.38 177 ARG A CA 1
ATOM 1424 C C . ARG A 1 177 ? 9.774 16.246 -2.564 1.00 58.38 177 ARG A C 1
ATOM 1426 O O . ARG A 1 177 ? 8.616 15.998 -2.875 1.00 58.38 177 ARG A O 1
ATOM 1433 N N . LYS A 1 178 ? 10.265 17.493 -2.605 1.00 60.78 178 LYS A N 1
ATOM 1434 C CA . LYS A 1 178 ? 9.466 18.664 -3.025 1.00 60.78 178 LYS A CA 1
ATOM 1435 C C . LYS A 1 178 ? 9.291 18.777 -4.541 1.00 60.78 178 LYS A C 1
ATOM 1437 O O . LYS A 1 178 ? 8.380 19.461 -4.989 1.00 60.78 178 LYS A O 1
ATOM 1442 N N . GLU A 1 179 ? 10.145 18.112 -5.310 1.00 71.56 179 GLU A N 1
ATOM 1443 C CA . GLU A 1 179 ? 10.098 18.120 -6.777 1.00 71.56 179 GLU A CA 1
ATOM 1444 C C . GLU A 1 179 ? 9.515 16.815 -7.346 1.00 71.56 179 GLU A C 1
ATOM 1446 O O . GLU A 1 179 ? 9.183 16.747 -8.528 1.00 71.56 179 GLU A O 1
ATOM 1451 N N . ASP A 1 180 ? 9.351 15.787 -6.507 1.00 85.75 180 ASP A N 1
ATOM 1452 C CA . ASP A 1 180 ? 8.792 14.491 -6.888 1.00 85.75 180 ASP A CA 1
ATOM 1453 C C . ASP A 1 180 ? 7.253 14.525 -6.867 1.00 85.75 180 ASP A C 1
ATOM 1455 O O . ASP A 1 180 ? 6.605 14.322 -5.832 1.00 85.75 180 ASP A O 1
ATOM 1459 N N . LYS A 1 181 ? 6.657 14.795 -8.034 1.00 88.69 181 LYS A N 1
ATOM 1460 C CA . LYS A 1 181 ? 5.196 14.827 -8.229 1.00 88.69 181 LYS A CA 1
ATOM 1461 C C . LYS A 1 181 ? 4.521 13.495 -7.900 1.00 88.69 181 LYS A C 1
ATOM 1463 O O . LYS A 1 181 ? 3.444 13.502 -7.313 1.00 88.69 181 LYS A O 1
ATOM 1468 N N . PHE A 1 182 ? 5.163 12.375 -8.230 1.00 91.56 182 PHE A N 1
ATOM 1469 C CA . PHE A 1 182 ? 4.628 11.045 -7.949 1.00 91.56 182 PHE A CA 1
ATOM 1470 C C . PHE A 1 182 ? 4.525 10.826 -6.439 1.00 91.56 182 PHE A C 1
ATOM 1472 O O . PHE A 1 182 ? 3.465 10.500 -5.910 1.00 91.56 182 PHE A O 1
ATOM 1479 N N . LEU A 1 183 ? 5.621 11.068 -5.713 1.00 89.94 183 LEU A N 1
ATOM 1480 C CA . LEU A 1 183 ? 5.637 10.840 -4.271 1.00 89.94 183 LEU A CA 1
ATOM 1481 C C . LEU A 1 183 ? 4.764 11.841 -3.506 1.00 89.94 183 LEU A C 1
ATOM 1483 O O . LEU A 1 183 ? 4.144 11.478 -2.507 1.00 89.94 183 LEU A O 1
ATOM 1487 N N . SER A 1 184 ? 4.728 13.102 -3.935 1.00 91.25 184 SER A N 1
ATOM 1488 C CA . SER A 1 184 ? 3.861 14.104 -3.306 1.00 91.25 184 SER A CA 1
ATOM 1489 C C . SER A 1 184 ? 2.377 13.791 -3.510 1.00 91.25 184 SER A C 1
ATOM 1491 O O . SER A 1 184 ? 1.622 13.874 -2.542 1.00 91.25 184 SER A O 1
ATOM 1493 N N . GLY A 1 185 ? 1.977 13.354 -4.709 1.00 92.62 185 GLY A N 1
ATOM 1494 C CA . GLY A 1 185 ? 0.616 12.895 -4.989 1.00 92.62 185 GLY A CA 1
ATOM 1495 C C . GLY A 1 185 ? 0.228 11.672 -4.158 1.00 92.62 185 GLY A C 1
ATOM 1496 O O . GLY A 1 185 ? -0.742 11.728 -3.402 1.00 92.62 185 GLY A O 1
ATOM 1497 N N . LEU A 1 186 ? 1.060 10.625 -4.176 1.00 94.50 186 LEU A N 1
ATOM 1498 C CA . LEU A 1 186 ? 0.859 9.424 -3.360 1.00 94.50 186 LEU A CA 1
ATOM 1499 C C . LEU A 1 186 ? 0.741 9.755 -1.863 1.00 94.50 186 LEU A C 1
ATOM 1501 O O . LEU A 1 186 ? -0.130 9.241 -1.165 1.00 94.50 186 LEU A O 1
ATOM 1505 N N . GLN A 1 187 ? 1.597 10.642 -1.347 1.00 94.62 187 GLN A N 1
ATOM 1506 C CA . GLN A 1 187 ? 1.543 11.052 0.057 1.00 94.62 187 GLN A CA 1
ATOM 1507 C C . GLN A 1 187 ? 0.263 11.829 0.393 1.00 94.62 187 GLN A C 1
ATOM 1509 O O . GLN A 1 187 ? -0.238 11.693 1.508 1.00 94.62 187 GLN A O 1
ATOM 1514 N N . SER A 1 188 ? -0.248 12.640 -0.535 1.00 95.19 188 SER A N 1
ATOM 1515 C CA . SER A 1 188 ? -1.504 13.373 -0.360 1.00 95.19 188 SER A CA 1
ATOM 1516 C C . SER A 1 188 ? -2.695 12.420 -0.227 1.00 95.19 188 SER A C 1
ATOM 1518 O O . SER A 1 188 ? -3.548 12.613 0.639 1.00 95.19 188 SER A O 1
ATOM 1520 N N . ASP A 1 189 ? -2.740 11.356 -1.029 1.00 96.50 189 ASP A N 1
ATOM 1521 C CA . ASP A 1 189 ? -3.793 10.337 -0.925 1.00 96.50 189 ASP A CA 1
ATOM 1522 C C . ASP A 1 189 ? -3.669 9.523 0.370 1.00 96.50 189 ASP A C 1
ATOM 1524 O O . ASP A 1 189 ? -4.656 9.310 1.075 1.00 96.50 189 ASP A O 1
ATOM 1528 N N . ILE A 1 190 ? -2.443 9.160 0.763 1.00 97.31 190 ILE A N 1
ATOM 1529 C CA . ILE A 1 190 ? -2.185 8.492 2.048 1.00 97.31 190 ILE A CA 1
ATOM 1530 C C . ILE A 1 190 ? -2.623 9.367 3.231 1.00 97.31 190 ILE A C 1
ATOM 1532 O O . ILE A 1 190 ? -3.190 8.856 4.194 1.00 97.31 190 ILE A O 1
ATOM 1536 N N . GLN A 1 191 ? -2.411 10.684 3.174 1.00 96.56 191 GLN A N 1
ATOM 1537 C CA . GLN A 1 191 ? -2.848 11.596 4.236 1.00 96.56 191 GLN A CA 1
ATOM 1538 C C . GLN A 1 191 ? -4.370 11.630 4.399 1.00 96.56 191 GLN A C 1
ATOM 1540 O O . GLN A 1 191 ? -4.847 11.756 5.525 1.00 96.56 191 GLN A O 1
ATOM 1545 N N . GLN A 1 192 ? -5.137 11.498 3.314 1.00 95.81 192 GLN A N 1
ATOM 1546 C CA . GLN A 1 192 ? -6.598 11.407 3.399 1.00 95.81 192 GLN A CA 1
ATOM 1547 C C . GLN A 1 192 ? -7.019 10.137 4.153 1.00 95.81 192 GLN A C 1
ATOM 1549 O O . GLN A 1 192 ? -7.826 10.211 5.078 1.00 95.81 192 GLN A O 1
ATOM 1554 N N . ILE A 1 193 ? -6.381 9.001 3.854 1.00 96.62 193 ILE A N 1
ATOM 1555 C CA . ILE A 1 193 ? -6.600 7.731 4.567 1.00 96.62 193 ILE A CA 1
ATOM 1556 C C . ILE A 1 193 ? -6.210 7.861 6.050 1.00 96.62 193 ILE A C 1
ATOM 1558 O O . ILE A 1 193 ? -6.950 7.448 6.940 1.00 96.62 193 ILE A O 1
ATOM 1562 N N . GLU A 1 194 ? -5.072 8.493 6.352 1.00 95.94 194 GLU A N 1
ATOM 1563 C CA . GLU A 1 194 ? -4.643 8.752 7.732 1.00 95.94 194 GLU A CA 1
ATOM 1564 C C . GLU A 1 194 ? -5.663 9.582 8.521 1.00 95.94 194 GLU A C 1
ATOM 1566 O O . GLU A 1 194 ? -5.868 9.335 9.711 1.00 95.94 194 GLU A O 1
ATOM 1571 N N . MET A 1 195 ? -6.284 10.587 7.895 1.00 94.88 195 MET A N 1
ATOM 1572 C CA . MET A 1 195 ? -7.296 11.418 8.554 1.00 94.88 195 MET A CA 1
ATOM 1573 C C . MET A 1 195 ? -8.518 10.600 8.973 1.00 94.88 195 MET A C 1
ATOM 1575 O O . MET A 1 195 ? -9.042 10.831 10.063 1.00 94.88 195 MET A O 1
ATOM 1579 N N . GLU A 1 196 ? -8.914 9.617 8.168 1.00 93.44 196 GLU A N 1
ATOM 1580 C CA . GLU A 1 196 ? -10.042 8.725 8.456 1.00 93.44 196 GLU A CA 1
ATOM 1581 C C . GLU A 1 196 ? -9.717 7.652 9.489 1.00 93.44 196 GLU A C 1
ATOM 1583 O O . GLU A 1 196 ? -10.573 7.288 10.290 1.00 93.44 196 GLU A O 1
ATOM 1588 N N . LEU A 1 197 ? -8.469 7.187 9.538 1.00 93.69 197 LEU A N 1
ATOM 1589 C CA . LEU A 1 197 ? -8.045 6.173 10.506 1.00 93.69 197 LEU A CA 1
ATOM 1590 C C . LEU A 1 197 ? -7.679 6.751 11.875 1.00 93.69 197 LEU A C 1
ATOM 1592 O O . LEU A 1 197 ? -7.783 6.061 12.891 1.00 93.69 197 LEU A O 1
ATOM 1596 N N . LYS A 1 198 ? -7.282 8.028 11.946 1.00 91.12 198 LYS A N 1
ATOM 1597 C CA . LYS A 1 198 ? -6.895 8.704 13.198 1.00 91.12 198 LYS A CA 1
ATOM 1598 C C . LYS A 1 198 ? -7.910 8.558 14.343 1.00 91.12 198 LYS A C 1
ATOM 1600 O O . LYS A 1 198 ? -7.459 8.317 15.464 1.00 91.12 198 LYS A O 1
ATOM 1605 N N . PRO A 1 199 ? -9.233 8.697 14.133 1.00 91.38 199 PRO A N 1
ATOM 1606 C CA . PRO A 1 199 ? -10.231 8.470 15.178 1.00 91.38 199 PRO A CA 1
ATOM 1607 C C . PRO A 1 199 ? -10.158 7.075 15.810 1.00 91.38 199 PRO A C 1
ATOM 1609 O O . PRO A 1 199 ? -10.306 6.961 17.022 1.00 91.38 199 PRO A O 1
ATOM 1612 N N . HIS A 1 200 ? -9.862 6.038 15.022 1.00 89.69 200 HIS A N 1
ATOM 1613 C CA . HIS A 1 200 ? -9.774 4.648 15.486 1.00 89.69 200 HIS A CA 1
ATOM 1614 C C . HIS A 1 200 ? -8.434 4.317 16.158 1.00 89.69 200 HIS A C 1
ATOM 1616 O O . HIS A 1 200 ? -8.325 3.326 16.873 1.00 89.69 200 HIS A O 1
ATOM 1622 N N . LEU A 1 201 ? -7.414 5.158 15.954 1.00 87.75 201 LEU A N 1
ATOM 1623 C CA . LEU A 1 201 ? -6.069 4.992 16.514 1.00 87.75 201 LEU A CA 1
ATOM 1624 C C . LEU A 1 201 ? -5.843 5.764 17.820 1.00 87.75 201 LEU A C 1
ATOM 1626 O O . LEU A 1 201 ? -4.864 5.509 18.527 1.00 87.75 201 LEU A O 1
ATOM 1630 N N . LYS A 1 202 ? -6.721 6.713 18.162 1.00 78.56 202 LYS A N 1
ATOM 1631 C CA . LYS A 1 202 ? -6.659 7.403 19.453 1.00 78.56 202 LYS A CA 1
ATOM 1632 C C . LYS A 1 202 ? -7.095 6.435 20.547 1.00 78.56 202 LYS A C 1
ATOM 1634 O O . LYS A 1 202 ? -8.218 5.942 20.544 1.00 78.56 202 LYS A O 1
ATOM 1639 N N . ARG A 1 203 ? -6.187 6.171 21.488 1.00 56.62 203 ARG A N 1
ATOM 1640 C CA . ARG A 1 203 ? -6.462 5.365 22.680 1.00 56.62 203 ARG A CA 1
ATOM 1641 C C . ARG A 1 203 ? -7.700 5.947 23.371 1.00 56.62 203 ARG A C 1
ATOM 1643 O O . ARG A 1 203 ? -7.723 7.147 23.637 1.00 56.62 203 ARG A O 1
ATOM 1650 N N . ALA A 1 204 ? -8.709 5.118 23.633 1.00 48.00 204 ALA A N 1
ATOM 1651 C CA . ALA A 1 204 ? -9.765 5.483 24.567 1.00 48.00 204 ALA A CA 1
ATOM 1652 C C . ALA A 1 204 ? -9.087 5.697 25.928 1.00 48.00 204 ALA A C 1
ATOM 1654 O O . ALA A 1 204 ? -8.608 4.734 26.531 1.00 48.00 204 ALA A O 1
ATOM 1655 N N . VAL A 1 205 ? -8.918 6.963 26.311 1.00 38.38 205 VAL A N 1
ATOM 1656 C CA . VAL A 1 205 ? -8.546 7.371 27.670 1.00 38.38 205 VAL A CA 1
ATOM 1657 C C . VAL A 1 205 ? -9.820 7.428 28.492 1.00 38.38 205 VAL A C 1
ATOM 1659 O O . VAL A 1 205 ? -10.821 7.958 27.954 1.00 38.38 205 VAL A O 1
#

Secondary structure (DSSP, 8-state):
-GGGHHHHHHHHHHHHHHHHHHHHHHHHHHHHHHHHHHHHHHHHHHHHHHHHHHHHHHHHHT-S---GGGG---GGG-SPPSSHHHHHHHHHHHHHHHHHHHHHHHHHHHHHHHHHHHHHH-HHHHHHHHTTHHHHHHHHHHHHHHHHHHH--STTTT--HHHHHHHHHHHS--S-TTT-HHHHHHHHHHHHHHHHHHHHHS---

Foldseek 3Di:
DPPPPVVVVVVVVVVVVVVVVVVVVVVVVVVVVVVLLVVLQVLLVQLLVLLVQLLVLLVQQQAPDQDQVQQDDDPVNDDPQPDPLSSVLSSLVSSSVVSCVSNVVSVVSNVVSLVVCCVSPNCPLVVLSVVLCVLVVLLVVLSVVVSVVSVDPDPCPPDDPVSVVVSNLSRHDDVPCVPRPSSVVSVVSSVVSCVVSVVSNDPPD

Radius of gyration: 29.4 Å; chains: 1; bounding box: 61×40×104 Å